Protein AF-A0A5C7UDQ6-F1 (afdb_monomer)

Solvent-accessible surface area (backbone atoms only — not comparable to full-atom values): 16648 Å² total; per-residue (Å²): 131,82,59,68,42,59,18,56,61,34,53,52,52,51,50,22,63,76,71,69,46,88,71,73,85,60,88,90,35,31,48,23,55,75,66,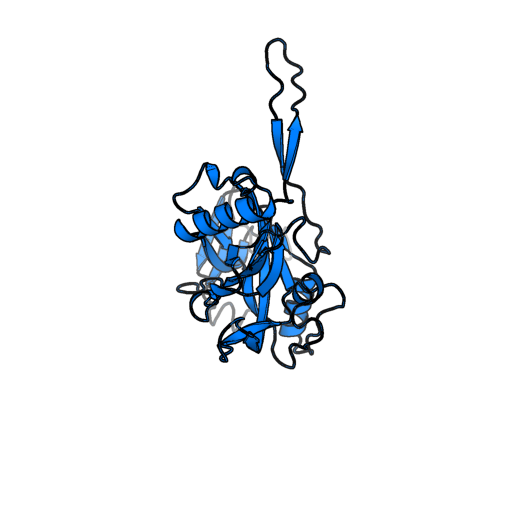70,40,67,55,83,53,76,59,64,93,54,75,58,39,82,44,33,33,32,42,13,53,48,24,52,45,76,45,72,43,84,58,86,54,92,93,52,78,64,49,72,41,83,42,80,58,80,79,58,44,82,54,41,68,69,82,31,75,45,40,54,34,57,38,50,51,79,71,65,43,71,77,78,45,63,64,41,25,61,75,38,81,47,73,49,95,92,40,57,28,38,34,26,39,28,35,57,59,70,62,80,92,54,57,84,42,47,30,36,35,42,49,56,99,89,46,75,47,77,44,81,52,75,88,42,69,64,67,62,74,51,59,71,84,79,85,76,70,95,72,79,82,87,46,72,57,63,38,28,37,31,41,40,32,64,40,62,52,68,45,51,44,70,47,51,50,30,24,26,52,30,23,28,68,75,71,75,38,39,82,65,27,31,40,18,26,37,32,39,22,22,28,32,87,36,66,76,41,76,43,83,46,79,87,66,99,53,57,52,66,46,62,40,56,27,60,29,27,39,33,29,38,35,62,47,86,44,54,40,84,84,52,60,86,42,53,75,47,80,44,69,76,46,56,75,48,82,46,90,47,84,57,84,79,134

Foldseek 3Di:
DWPKQFAPQLVLLVVCVVVVNDDFQDPPQAVCCVQVNCQVDTPPSDRFDQWKKFFFLQQWDWDFDPPPDPPDHGDTDIDGDDDDNHDWDDPGTFFLAKDFLQPDDPVNCPQFAPWHWDDFPNTIMIGTGMGTFDCPPWDWFKWKWAADPNDIDIDGDDDDCDPHVPNDDDDDDPDDDFDFGQMWMKTWTKGKDKDALVSLVRRLVRCCRPPVGSQSSWGFKMFRKTWDQADWDFDDRPDDDDTDTDTHTPPITGRIMTGDTDRSVVPSHMDMDIDIPMDMGGDGDTDDDD

Structure (mmCIF, N/CA/C/O backbone):
data_AF-A0A5C7UDQ6-F1
#
_entry.id   AF-A0A5C7UDQ6-F1
#
loop_
_atom_site.group_PDB
_atom_site.id
_atom_site.type_symbol
_atom_site.label_atom_id
_atom_site.label_alt_id
_atom_site.label_comp_id
_atom_site.label_asym_id
_atom_site.label_entity_id
_atom_site.label_seq_id
_atom_site.pdbx_PDB_ins_code
_atom_site.Cartn_x
_atom_site.Cartn_y
_atom_site.Cartn_z
_atom_site.occupancy
_atom_site.B_iso_or_equiv
_atom_site.auth_seq_id
_atom_site.auth_comp_id
_atom_site.auth_asym_id
_atom_site.auth_atom_id
_atom_site.pdbx_PDB_model_num
ATOM 1 N N . MET A 1 1 ? -13.135 15.114 3.175 1.00 36.75 1 MET A N 1
ATOM 2 C CA . MET A 1 1 ? -13.472 13.708 3.459 1.00 36.75 1 MET A CA 1
ATOM 3 C C . MET A 1 1 ? -12.567 12.885 2.565 1.00 36.75 1 MET A C 1
ATOM 5 O O . MET A 1 1 ? -12.727 12.958 1.354 1.00 36.75 1 MET A O 1
ATOM 9 N N . GLU A 1 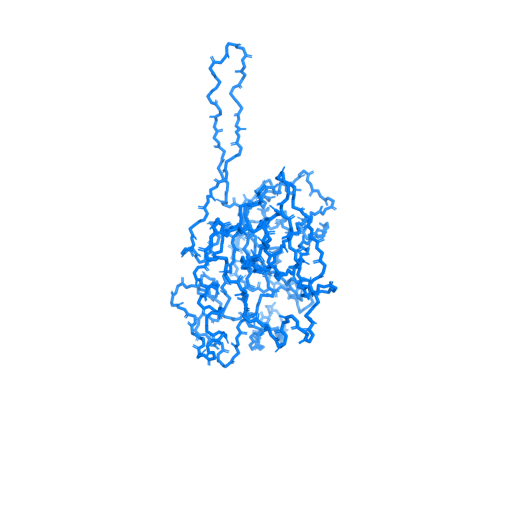2 ? -11.524 12.269 3.120 1.00 50.53 2 GLU A N 1
ATOM 10 C CA . GLU A 1 2 ? -10.685 11.350 2.344 1.00 50.53 2 GLU A CA 1
ATOM 11 C C . GLU A 1 2 ? -11.548 10.159 1.921 1.00 50.53 2 GLU A C 1
ATOM 13 O O . GLU A 1 2 ? -12.221 9.547 2.752 1.00 50.53 2 GLU A O 1
ATOM 18 N N . ASN A 1 3 ? -11.570 9.854 0.625 1.00 71.12 3 ASN A N 1
ATOM 19 C CA . ASN A 1 3 ? -12.304 8.704 0.109 1.00 71.12 3 ASN A CA 1
ATOM 20 C C . ASN A 1 3 ? -11.474 7.442 0.358 1.00 71.12 3 ASN A C 1
ATOM 22 O O . ASN A 1 3 ? -10.750 6.975 -0.521 1.00 71.12 3 ASN A O 1
ATOM 26 N N . ILE A 1 4 ? -11.571 6.912 1.577 1.00 83.81 4 ILE A N 1
ATOM 27 C CA . ILE A 1 4 ? -10.972 5.631 1.952 1.00 83.81 4 ILE A CA 1
ATOM 28 C C . ILE A 1 4 ? -11.969 4.513 1.641 1.00 83.81 4 ILE A C 1
ATOM 30 O O . ILE A 1 4 ? -13.079 4.486 2.170 1.00 83.81 4 ILE A O 1
ATOM 34 N N . THR A 1 5 ? -11.566 3.557 0.806 1.00 87.31 5 THR A N 1
ATOM 35 C CA . THR A 1 5 ? -12.356 2.358 0.491 1.00 87.31 5 THR A CA 1
ATOM 36 C C . THR A 1 5 ? -11.674 1.131 1.086 1.00 87.31 5 THR A C 1
ATOM 38 O O . THR A 1 5 ? -10.645 0.685 0.584 1.00 87.31 5 THR A O 1
ATOM 41 N N . ARG A 1 6 ? -12.234 0.573 2.166 1.00 88.12 6 ARG A N 1
ATOM 42 C CA . ARG A 1 6 ? -11.736 -0.669 2.786 1.00 88.12 6 ARG A CA 1
ATOM 43 C C . ARG A 1 6 ? -12.095 -1.883 1.927 1.00 88.12 6 ARG A C 1
ATOM 45 O O . ARG A 1 6 ? -13.183 -1.941 1.354 1.00 88.12 6 ARG A O 1
ATOM 52 N N . THR A 1 7 ? -11.192 -2.854 1.847 1.00 90.81 7 THR A N 1
ATOM 53 C CA . THR A 1 7 ? -11.392 -4.056 1.030 1.00 90.81 7 THR A CA 1
ATOM 54 C C . THR A 1 7 ? -12.029 -5.191 1.827 1.00 90.81 7 THR A C 1
ATOM 56 O O . THR A 1 7 ? -11.848 -5.305 3.041 1.00 90.81 7 THR A O 1
ATOM 59 N N . ILE A 1 8 ? -12.717 -6.096 1.127 1.00 90.75 8 ILE A N 1
ATOM 60 C CA . ILE A 1 8 ? -13.215 -7.352 1.705 1.00 90.75 8 ILE A CA 1
ATOM 61 C C . ILE A 1 8 ? -12.071 -8.230 2.239 1.00 90.75 8 ILE A C 1
ATOM 63 O O . ILE A 1 8 ? -12.259 -8.989 3.187 1.00 90.75 8 ILE A O 1
ATOM 67 N N . TYR A 1 9 ? -10.868 -8.096 1.672 1.00 92.62 9 TYR A N 1
ATOM 68 C CA . TYR A 1 9 ? -9.672 -8.817 2.109 1.00 92.62 9 TYR A CA 1
ATOM 69 C C . TYR A 1 9 ? -9.211 -8.366 3.497 1.00 92.62 9 TYR A C 1
ATOM 71 O O . TYR A 1 9 ? -8.856 -9.207 4.320 1.00 92.62 9 TYR A O 1
ATOM 79 N N . SER A 1 10 ? -9.310 -7.064 3.791 1.00 90.38 10 SER A N 1
ATOM 80 C CA . SER A 1 10 ? -9.074 -6.531 5.136 1.00 90.38 10 SER A CA 1
ATOM 81 C C . SER A 1 10 ? -10.047 -7.128 6.150 1.00 90.38 10 SER A C 1
ATOM 83 O O . SER A 1 10 ? -9.626 -7.636 7.187 1.00 90.38 10 SER A O 1
ATOM 85 N N . SER A 1 11 ? -11.345 -7.143 5.827 1.00 89.00 11 SER A N 1
ATOM 86 C CA . SER A 1 11 ? -12.365 -7.740 6.695 1.00 89.00 11 SER A CA 1
ATOM 87 C C . SER A 1 11 ? -12.129 -9.236 6.902 1.00 89.00 11 SER A C 1
ATOM 89 O O . SER A 1 11 ? -12.182 -9.707 8.031 1.00 89.00 11 SER A O 1
ATOM 91 N N . HIS A 1 12 ? -11.787 -9.980 5.847 1.00 90.44 12 HIS A N 1
ATOM 92 C CA . HIS A 1 12 ? -11.454 -11.401 5.949 1.00 90.44 12 HIS A CA 1
ATOM 93 C C . HIS A 1 12 ? -10.257 -11.653 6.879 1.00 90.44 12 HIS A C 1
ATOM 95 O O . HIS A 1 12 ? -10.319 -12.537 7.738 1.00 90.44 12 HIS A O 1
ATOM 101 N N . LEU A 1 13 ? -9.191 -10.856 6.753 1.00 91.62 13 LEU A N 1
ATOM 102 C CA . LEU A 1 13 ? -8.022 -10.932 7.627 1.00 91.62 13 LEU A CA 1
ATOM 103 C C . LEU A 1 13 ? -8.383 -10.610 9.085 1.00 91.62 13 LEU A C 1
ATOM 105 O O . LEU A 1 13 ? -8.016 -11.364 9.984 1.00 91.62 13 LEU A O 1
ATOM 109 N N . GLN A 1 14 ? -9.134 -9.531 9.319 1.00 90.38 14 GLN A N 1
ATOM 110 C CA . GLN A 1 14 ? -9.575 -9.126 10.657 1.00 90.38 14 GLN A CA 1
ATOM 111 C C . GLN A 1 14 ? -10.462 -10.189 11.312 1.00 90.38 14 GLN A C 1
ATOM 113 O O . GLN A 1 14 ? -10.243 -10.540 12.469 1.00 90.38 14 GLN A O 1
ATOM 118 N N . THR A 1 15 ? -11.424 -10.752 10.576 1.00 89.62 15 THR A N 1
ATOM 119 C CA . THR A 1 15 ? -12.280 -11.835 11.078 1.00 89.62 15 THR A CA 1
ATOM 120 C C . THR A 1 15 ? -11.470 -13.094 11.380 1.00 89.62 15 THR A C 1
ATOM 122 O O . THR A 1 15 ? -11.696 -13.722 12.413 1.00 89.62 15 THR A O 1
ATOM 125 N N . SER A 1 16 ? -10.498 -13.450 10.535 1.00 89.81 16 SER A N 1
ATOM 126 C CA . SER A 1 16 ? -9.617 -14.602 10.784 1.00 89.81 16 SER A CA 1
ATOM 127 C C . SER A 1 16 ? -8.788 -14.400 12.056 1.00 89.81 16 SER A C 1
ATOM 129 O O . SER A 1 16 ? -8.714 -15.295 12.894 1.00 89.81 16 SER A O 1
ATOM 131 N N . LEU A 1 17 ? -8.237 -13.195 12.246 1.00 89.44 17 LEU A N 1
ATOM 132 C CA . LEU A 1 17 ? -7.479 -12.834 13.443 1.00 89.44 17 LEU A CA 1
ATOM 133 C C . LEU A 1 17 ? -8.351 -12.877 14.708 1.00 89.44 17 LEU A C 1
ATOM 135 O O . LEU A 1 17 ? -7.935 -13.442 15.715 1.00 89.44 17 LEU A O 1
ATOM 139 N N . LEU A 1 18 ? -9.562 -12.314 14.649 1.00 88.50 18 LEU A N 1
ATOM 140 C CA . LEU A 1 18 ? -10.486 -12.252 15.786 1.00 88.50 18 LEU A CA 1
ATOM 141 C C . LEU A 1 18 ? -11.009 -13.636 16.197 1.00 88.50 18 LEU A C 1
ATOM 143 O O . LEU A 1 18 ? -11.165 -13.913 17.382 1.00 88.50 18 LEU A O 1
ATOM 147 N N . THR A 1 19 ? -11.286 -14.504 15.223 1.00 89.38 19 THR A N 1
ATOM 148 C CA . THR A 1 19 ? -11.797 -15.865 15.468 1.00 89.38 19 THR A CA 1
ATOM 149 C C . THR A 1 19 ? -10.694 -16.877 15.782 1.00 89.38 19 THR A C 1
ATOM 151 O O . THR A 1 19 ? -10.994 -17.983 16.228 1.00 89.38 19 THR A O 1
ATOM 154 N N . GLY A 1 20 ? -9.426 -16.527 15.539 1.00 87.00 20 GLY A N 1
ATOM 155 C CA . GLY A 1 20 ? -8.288 -17.441 15.654 1.00 87.00 20 GLY A CA 1
ATOM 156 C C . GLY A 1 20 ? -8.253 -18.529 14.574 1.00 87.00 20 GLY A C 1
ATOM 157 O O . GLY A 1 20 ? -7.490 -19.488 14.700 1.00 87.00 20 GLY A O 1
ATOM 158 N N . LEU A 1 21 ? -9.074 -18.413 13.524 1.00 88.12 21 LEU A N 1
ATOM 159 C CA . LEU A 1 21 ? -9.087 -19.362 12.413 1.00 88.12 21 LEU A CA 1
ATOM 160 C C . LEU A 1 21 ? -7.875 -19.145 11.490 1.00 88.12 21 LEU A C 1
ATOM 162 O O . LEU A 1 21 ? -7.413 -18.011 11.337 1.00 88.12 21 LEU A O 1
ATOM 166 N N . PRO A 1 22 ? -7.357 -20.207 10.838 1.00 87.44 22 PRO A N 1
ATOM 167 C CA . PRO A 1 22 ? -6.251 -20.075 9.898 1.00 87.44 22 PRO A CA 1
ATOM 168 C C . PRO A 1 22 ? -6.587 -19.100 8.769 1.00 87.44 22 PRO A C 1
ATOM 170 O O . PRO A 1 22 ? -7.611 -19.239 8.100 1.00 87.44 22 PRO A O 1
ATOM 173 N N . PHE A 1 23 ? -5.695 -18.146 8.520 1.00 89.00 23 PHE A N 1
ATOM 174 C CA . PHE A 1 23 ? -5.833 -17.225 7.403 1.00 89.00 23 PHE A CA 1
ATOM 175 C C . PHE A 1 23 ? -5.215 -17.820 6.130 1.00 89.00 23 PHE A C 1
ATOM 177 O O . PHE A 1 23 ? -4.028 -18.146 6.088 1.00 89.00 23 PHE A O 1
ATOM 184 N N . VAL A 1 24 ? -6.015 -17.913 5.066 1.00 89.44 24 VAL A N 1
ATOM 185 C CA . VAL A 1 24 ? -5.561 -18.298 3.723 1.00 89.44 24 VAL A CA 1
ATOM 186 C C . VAL A 1 24 ? -5.989 -17.214 2.745 1.00 89.44 24 VAL A C 1
ATOM 188 O O . VAL A 1 24 ? -7.181 -16.975 2.561 1.00 89.44 24 VAL A O 1
ATOM 191 N N . ALA A 1 25 ? -5.025 -16.553 2.104 1.00 89.75 25 ALA A N 1
ATOM 192 C CA . ALA A 1 25 ? -5.329 -15.535 1.105 1.00 89.75 25 ALA A CA 1
ATOM 193 C C . ALA A 1 25 ? -6.116 -16.160 -0.071 1.00 89.75 25 ALA A C 1
ATOM 195 O O . ALA A 1 25 ? -5.646 -17.143 -0.652 1.00 89.75 25 ALA A O 1
ATOM 196 N N . PRO A 1 26 ? -7.292 -15.618 -0.449 1.00 91.12 26 PRO A N 1
ATOM 197 C CA . PRO A 1 26 ? -8.043 -16.112 -1.600 1.00 91.12 26 PRO A CA 1
ATOM 198 C C . PRO A 1 26 ? -7.226 -16.057 -2.898 1.00 91.12 26 PRO A C 1
ATOM 200 O O . PRO A 1 26 ? -6.345 -15.211 -3.065 1.00 91.12 26 PRO A O 1
ATOM 203 N N . ALA A 1 27 ? -7.539 -16.919 -3.863 1.00 91.75 27 ALA A N 1
ATOM 204 C CA . ALA A 1 27 ? -6.933 -16.823 -5.189 1.00 91.75 27 ALA A CA 1
ATOM 205 C C . ALA A 1 27 ? -7.218 -15.450 -5.831 1.00 91.75 27 ALA A C 1
ATOM 207 O O . ALA A 1 27 ? -8.299 -14.890 -5.649 1.00 91.75 27 ALA A O 1
ATOM 208 N N . ASN A 1 28 ? -6.254 -14.927 -6.594 1.00 93.38 28 ASN A N 1
ATOM 209 C CA . ASN A 1 28 ? -6.331 -13.630 -7.281 1.00 93.38 28 ASN A CA 1
ATOM 210 C C . ASN A 1 28 ? -6.563 -12.423 -6.353 1.00 93.38 28 ASN A C 1
ATOM 212 O O . ASN A 1 28 ? -7.140 -11.423 -6.773 1.00 93.38 28 ASN A O 1
ATOM 216 N N . SER A 1 29 ? -6.131 -12.512 -5.093 1.00 93.44 29 SER A N 1
ATOM 217 C CA . SER A 1 29 ? -6.321 -11.443 -4.101 1.00 93.44 29 SER A CA 1
ATOM 218 C C . SER A 1 29 ? -5.024 -10.798 -3.621 1.00 93.44 29 SER A C 1
ATOM 220 O O . SER A 1 29 ? -5.065 -9.841 -2.852 1.00 93.44 29 SER A O 1
ATOM 222 N N . THR A 1 30 ? -3.873 -11.331 -4.037 1.00 95.06 30 THR A N 1
ATOM 223 C CA . THR A 1 30 ? -2.565 -10.869 -3.563 1.00 95.06 30 THR A CA 1
ATOM 224 C C . THR A 1 30 ? -1.797 -10.125 -4.648 1.00 95.06 30 THR A C 1
ATOM 226 O O . THR A 1 30 ? -1.827 -10.487 -5.827 1.00 95.06 30 THR A O 1
ATOM 229 N N . LEU A 1 31 ? -1.027 -9.119 -4.241 1.00 95.94 31 LEU A N 1
ATOM 230 C CA . LEU A 1 31 ? -0.075 -8.444 -5.119 1.00 95.94 31 LEU A CA 1
ATOM 231 C C . LEU A 1 31 ? 1.060 -9.386 -5.545 1.00 95.94 31 LEU A C 1
ATOM 233 O O . LEU A 1 31 ? 1.555 -9.269 -6.661 1.00 95.94 31 LEU A O 1
ATOM 237 N N . ASN A 1 32 ? 1.402 -10.376 -4.716 1.00 94.62 32 ASN A N 1
ATOM 238 C CA . ASN A 1 32 ? 2.311 -11.465 -5.076 1.00 94.62 32 ASN A CA 1
ATOM 239 C C . ASN A 1 32 ? 1.865 -12.200 -6.348 1.00 94.62 32 ASN A C 1
ATOM 241 O O . ASN A 1 32 ? 2.674 -12.399 -7.247 1.00 94.62 32 ASN A O 1
ATOM 245 N N . GLN A 1 33 ? 0.577 -12.548 -6.461 1.00 94.19 33 GLN A N 1
ATOM 246 C CA . GLN A 1 33 ? 0.013 -13.156 -7.674 1.00 94.19 33 GLN A CA 1
ATOM 247 C C . GLN A 1 33 ? 0.020 -12.188 -8.861 1.00 94.19 33 GLN A C 1
ATOM 249 O O . GLN A 1 33 ? 0.336 -12.592 -9.974 1.00 94.19 33 GLN A O 1
ATOM 254 N N . LYS A 1 34 ? -0.295 -10.905 -8.635 1.00 95.19 34 LYS A N 1
ATOM 255 C CA . LYS A 1 34 ? -0.304 -9.883 -9.696 1.00 95.19 34 LYS A CA 1
ATOM 256 C C . LYS A 1 34 ? 1.075 -9.662 -10.320 1.00 95.19 34 LYS A C 1
ATOM 258 O O . LYS A 1 34 ? 1.166 -9.443 -11.526 1.00 95.19 34 LYS A O 1
ATOM 263 N N . PHE A 1 35 ? 2.121 -9.653 -9.498 1.00 94.31 35 PHE A N 1
ATOM 264 C CA . PHE A 1 35 ? 3.493 -9.384 -9.927 1.00 94.31 35 PHE A CA 1
ATOM 265 C C . PHE A 1 35 ? 4.318 -10.649 -10.186 1.00 94.31 35 PHE A C 1
ATOM 267 O O . PHE A 1 35 ? 5.483 -10.527 -10.549 1.00 94.31 35 PHE A O 1
ATOM 274 N N . ASP A 1 36 ? 3.722 -11.832 -10.014 1.00 92.62 36 ASP A N 1
ATOM 275 C CA . ASP A 1 36 ? 4.392 -13.134 -10.100 1.00 92.62 36 ASP A CA 1
ATOM 276 C C . ASP A 1 36 ? 5.624 -13.250 -9.176 1.00 92.62 36 ASP A C 1
ATOM 278 O O . ASP A 1 36 ? 6.690 -13.737 -9.542 1.00 92.62 36 ASP A O 1
ATOM 282 N N . ILE A 1 37 ? 5.480 -12.770 -7.935 1.00 89.25 37 ILE A N 1
ATOM 283 C CA . ILE A 1 37 ? 6.536 -12.780 -6.915 1.00 89.25 37 ILE A CA 1
ATOM 284 C C . ILE A 1 37 ? 6.121 -13.710 -5.791 1.00 89.25 37 ILE A C 1
ATOM 286 O O . ILE A 1 37 ? 5.219 -13.378 -5.021 1.00 89.25 37 ILE A O 1
ATOM 290 N N . GLN A 1 38 ? 6.795 -14.855 -5.654 1.00 87.44 38 GLN A N 1
ATOM 291 C CA . GLN A 1 38 ? 6.501 -15.826 -4.589 1.00 87.44 38 GLN A CA 1
ATOM 292 C C . GLN A 1 38 ? 4.996 -16.174 -4.523 1.00 87.44 38 GLN A C 1
ATOM 294 O O . GLN A 1 38 ? 4.448 -16.423 -3.452 1.00 87.44 38 GLN A O 1
ATOM 299 N N . ALA A 1 39 ? 4.309 -16.182 -5.674 1.00 86.56 39 ALA A N 1
ATOM 300 C CA . ALA A 1 39 ? 2.846 -16.228 -5.764 1.00 86.56 39 ALA A CA 1
ATOM 301 C C . ALA A 1 39 ? 2.217 -17.499 -5.164 1.00 86.56 39 ALA A C 1
ATOM 303 O O . ALA A 1 39 ? 1.042 -17.497 -4.802 1.00 86.56 39 ALA A O 1
ATOM 304 N N . SER A 1 40 ? 3.000 -18.577 -5.059 1.00 84.69 40 SER A N 1
ATOM 305 C CA . SER A 1 40 ? 2.581 -19.862 -4.480 1.00 84.69 40 SER A CA 1
ATOM 306 C C . SER A 1 40 ? 3.022 -20.052 -3.023 1.00 84.69 40 SER A C 1
ATOM 308 O O . SER A 1 40 ? 2.712 -21.080 -2.421 1.00 84.69 40 SER A O 1
ATOM 310 N N . VAL A 1 41 ? 3.766 -19.102 -2.445 1.00 84.44 41 VAL A N 1
ATOM 311 C CA . VAL A 1 41 ? 4.261 -19.217 -1.070 1.00 84.44 41 VAL A CA 1
ATOM 312 C C . VAL A 1 41 ? 3.143 -18.875 -0.093 1.00 84.44 41 VAL A C 1
ATOM 314 O O . VAL A 1 41 ? 2.592 -17.775 -0.098 1.00 84.44 41 VAL A O 1
ATOM 317 N N . LEU A 1 42 ? 2.821 -19.834 0.772 1.00 80.88 42 LEU A N 1
ATOM 318 C CA . LEU A 1 42 ? 1.825 -19.660 1.821 1.00 80.88 42 LEU A CA 1
ATOM 319 C C . LEU A 1 42 ? 2.411 -18.872 2.998 1.00 80.88 42 LEU A C 1
ATOM 321 O O . LEU A 1 42 ? 3.552 -19.086 3.401 1.00 80.88 42 LEU A O 1
ATOM 325 N N . VAL A 1 43 ? 1.587 -18.018 3.608 1.00 81.50 43 VAL A N 1
ATOM 326 C CA . VAL A 1 43 ? 1.941 -17.237 4.811 1.00 81.50 43 VAL A CA 1
ATOM 327 C C . VAL A 1 43 ? 2.104 -18.092 6.080 1.00 81.50 43 VAL A C 1
ATOM 329 O O . VAL A 1 43 ? 2.611 -17.614 7.097 1.00 81.50 43 VAL A O 1
ATOM 332 N N . GLY A 1 44 ? 1.729 -19.375 6.022 1.00 79.19 44 GLY A N 1
ATOM 333 C CA . GLY A 1 44 ? 1.816 -20.313 7.141 1.00 79.19 44 GLY A CA 1
ATOM 334 C C . GLY A 1 44 ? 0.919 -19.896 8.308 1.00 79.19 44 GLY A C 1
ATOM 335 O O . GLY A 1 44 ? -0.202 -19.445 8.101 1.00 79.19 44 GLY A O 1
ATOM 336 N N . ASN A 1 45 ? 1.430 -20.020 9.536 1.00 76.38 45 ASN A N 1
ATOM 337 C CA . ASN A 1 45 ? 0.717 -19.621 10.760 1.00 76.38 45 ASN A CA 1
ATOM 338 C C . ASN A 1 45 ? 0.875 -18.127 11.100 1.00 76.38 45 ASN A C 1
ATOM 340 O O . ASN A 1 45 ? 0.436 -17.687 12.162 1.00 76.38 45 ASN A O 1
ATOM 344 N N . ASN A 1 46 ? 1.537 -17.346 10.243 1.00 80.12 46 ASN A N 1
ATOM 345 C CA . ASN A 1 46 ? 1.717 -15.919 10.469 1.00 80.12 46 ASN A CA 1
ATOM 346 C C . ASN A 1 46 ? 0.532 -15.152 9.882 1.00 80.12 46 ASN A C 1
ATOM 348 O O . ASN A 1 46 ? 0.241 -15.265 8.693 1.00 80.12 46 ASN A O 1
ATOM 352 N N . PHE A 1 47 ? -0.107 -14.317 10.699 1.00 84.75 47 PHE A N 1
ATOM 353 C CA . PHE A 1 47 ? -1.091 -13.361 10.201 1.00 84.75 47 PHE A CA 1
ATOM 354 C C . PHE A 1 47 ? -0.381 -12.170 9.540 1.00 84.75 47 PHE A C 1
ATOM 356 O O . PHE A 1 47 ? 0.501 -11.571 10.173 1.00 84.75 47 PHE A O 1
ATOM 363 N N . PRO A 1 48 ? -0.757 -11.799 8.301 1.00 91.31 48 PRO A N 1
ATOM 364 C CA . PRO A 1 48 ? -0.324 -10.550 7.692 1.00 91.31 48 PRO A CA 1
ATOM 365 C C . PRO A 1 48 ? -0.622 -9.351 8.590 1.00 91.31 48 PRO A C 1
ATOM 367 O O . PRO A 1 48 ? -1.665 -9.280 9.239 1.00 91.31 48 PRO A O 1
ATOM 370 N N . LYS A 1 49 ? 0.295 -8.385 8.607 1.00 91.25 49 LYS A N 1
ATOM 371 C CA . LYS A 1 49 ? 0.144 -7.123 9.339 1.00 91.25 49 LYS A CA 1
ATOM 372 C C . LYS A 1 49 ? 0.181 -5.970 8.355 1.00 91.25 49 LYS A C 1
ATOM 374 O O . LYS A 1 49 ? 0.863 -6.061 7.336 1.00 91.25 49 LYS A O 1
ATOM 379 N N . LEU A 1 50 ? -0.518 -4.881 8.663 1.00 92.00 50 LEU A N 1
ATOM 380 C CA . LEU A 1 50 ? -0.404 -3.645 7.895 1.00 92.00 50 LEU A CA 1
ATOM 381 C C . LEU A 1 50 ? 1.020 -3.099 8.059 1.00 92.00 50 LEU A C 1
ATOM 383 O O . LEU A 1 50 ? 1.397 -2.658 9.140 1.00 92.00 50 LEU A O 1
ATOM 387 N N . GLN A 1 51 ? 1.835 -3.208 7.015 1.00 91.56 51 GLN A N 1
ATOM 388 C CA . GLN A 1 51 ? 3.277 -2.937 7.097 1.00 91.56 51 GLN A CA 1
ATOM 389 C C . GLN A 1 51 ? 3.819 -2.203 5.883 1.00 91.56 51 GLN A C 1
ATOM 391 O O . GLN A 1 51 ? 4.878 -1.599 5.986 1.00 91.56 51 GLN A O 1
ATOM 396 N N . TYR A 1 52 ? 3.108 -2.235 4.759 1.00 94.88 52 TYR A N 1
ATOM 397 C CA . TYR A 1 52 ? 3.564 -1.637 3.517 1.00 94.88 52 TYR A CA 1
ATOM 398 C C . TYR A 1 52 ? 2.466 -0.767 2.916 1.00 94.88 52 TYR A C 1
ATOM 400 O O . TYR A 1 52 ? 1.292 -0.880 3.270 1.00 94.88 52 TYR A O 1
ATOM 408 N N . PHE A 1 53 ? 2.840 0.077 1.969 1.00 95.69 53 PHE A N 1
ATOM 409 C CA . PHE A 1 53 ? 1.909 0.740 1.072 1.00 95.69 53 PHE A CA 1
ATOM 410 C C . PHE A 1 53 ? 2.441 0.731 -0.359 1.00 95.69 53 PHE A C 1
ATOM 412 O O . PHE A 1 53 ? 3.626 0.497 -0.602 1.00 95.69 53 PHE A O 1
ATOM 419 N N . THR A 1 54 ? 1.535 0.941 -1.306 1.00 96.75 54 THR A N 1
ATOM 420 C CA . THR A 1 54 ? 1.789 0.964 -2.752 1.00 96.75 54 THR A CA 1
ATOM 421 C C . THR A 1 54 ? 1.180 2.224 -3.354 1.00 96.75 54 THR A C 1
ATOM 423 O O . THR A 1 54 ? 0.244 2.785 -2.780 1.00 96.75 54 THR A O 1
ATOM 426 N N . ILE A 1 55 ? 1.713 2.672 -4.489 1.00 96.38 55 ILE A N 1
ATOM 427 C CA . ILE A 1 55 ? 1.292 3.900 -5.178 1.00 96.38 55 ILE A CA 1
ATOM 428 C C . ILE A 1 55 ? 0.839 3.596 -6.608 1.00 96.38 55 ILE A C 1
ATOM 430 O O . ILE A 1 55 ? 1.317 2.651 -7.245 1.00 96.38 55 ILE A O 1
ATOM 434 N N . GLY A 1 56 ? -0.079 4.414 -7.117 1.00 94.81 56 GLY A N 1
ATOM 435 C CA . GLY A 1 56 ? -0.578 4.292 -8.480 1.00 94.81 56 GLY A CA 1
ATOM 436 C C . GLY A 1 56 ? -1.016 5.612 -9.103 1.00 94.81 56 GLY A C 1
ATOM 437 O O . GLY A 1 56 ? -1.290 6.593 -8.405 1.00 94.81 56 GLY A O 1
ATOM 438 N N . ASN A 1 57 ? -1.083 5.631 -10.433 1.00 92.94 57 ASN A N 1
ATOM 439 C CA . ASN A 1 57 ? -1.456 6.801 -11.237 1.00 92.94 57 ASN A CA 1
ATOM 440 C C . ASN A 1 57 ? -2.729 6.586 -12.088 1.00 92.94 57 ASN A C 1
ATOM 442 O O . ASN A 1 57 ? -3.039 7.417 -12.939 1.00 92.94 57 ASN A O 1
ATOM 446 N N . GLY A 1 58 ? -3.475 5.493 -11.868 1.00 90.69 58 GLY A N 1
ATOM 447 C CA . GLY A 1 58 ? -4.697 5.165 -12.616 1.00 90.69 58 GLY A CA 1
ATOM 448 C C . GLY A 1 58 ? -6.005 5.589 -11.937 1.00 90.69 58 GLY A C 1
ATOM 449 O O . GLY A 1 58 ? -7.078 5.424 -12.512 1.00 90.69 58 GLY A O 1
ATOM 450 N N . GLY A 1 59 ? -5.932 6.134 -10.725 1.00 85.75 59 GLY A N 1
ATOM 451 C CA . GLY A 1 59 ? -7.074 6.454 -9.874 1.00 85.75 59 GLY A CA 1
ATOM 452 C C . GLY A 1 59 ? -7.854 7.700 -10.272 1.00 85.75 59 GLY A C 1
ATOM 453 O O . GLY A 1 59 ? -8.893 7.951 -9.675 1.00 85.75 59 GLY A O 1
ATOM 454 N N . HIS A 1 60 ? -7.416 8.478 -11.266 1.00 87.56 60 HIS A N 1
ATOM 455 C CA . HIS A 1 60 ? -8.086 9.706 -11.704 1.00 87.56 60 HIS A CA 1
ATOM 456 C C . HIS A 1 60 ? -8.338 9.730 -13.211 1.00 87.56 60 HIS A C 1
ATOM 458 O O . HIS A 1 60 ? -7.563 9.201 -14.003 1.00 87.56 60 HIS A O 1
ATOM 464 N N . ARG A 1 61 ? -9.390 10.446 -13.614 1.00 85.44 61 ARG A N 1
ATOM 465 C CA . ARG A 1 61 ? -9.629 10.845 -15.006 1.00 85.44 61 ARG A CA 1
ATOM 466 C C . ARG A 1 61 ? -9.779 12.354 -15.108 1.00 85.44 61 ARG A C 1
ATOM 468 O O . ARG A 1 61 ? -10.325 12.985 -14.208 1.00 85.44 61 ARG A O 1
ATOM 475 N N . PHE A 1 62 ? -9.348 12.927 -16.223 1.00 83.81 62 PHE A N 1
ATOM 476 C CA . PHE A 1 62 ? -9.612 14.329 -16.531 1.00 83.81 62 PHE A CA 1
ATOM 477 C C . PHE A 1 62 ? -10.842 14.423 -17.423 1.00 83.81 62 PHE A C 1
ATOM 479 O O . PHE A 1 62 ? -10.889 13.822 -18.495 1.00 83.81 62 PHE A O 1
ATOM 486 N N . ILE A 1 63 ? -11.847 15.170 -16.972 1.00 82.25 63 ILE A N 1
ATOM 487 C CA . ILE A 1 63 ? -13.057 15.431 -17.750 1.00 82.25 63 ILE A CA 1
ATOM 488 C C . ILE A 1 63 ? -13.070 16.905 -18.125 1.00 82.25 63 ILE A C 1
ATOM 490 O O . ILE A 1 63 ? -12.865 17.771 -17.273 1.00 82.25 63 ILE A O 1
ATOM 494 N N . MET A 1 64 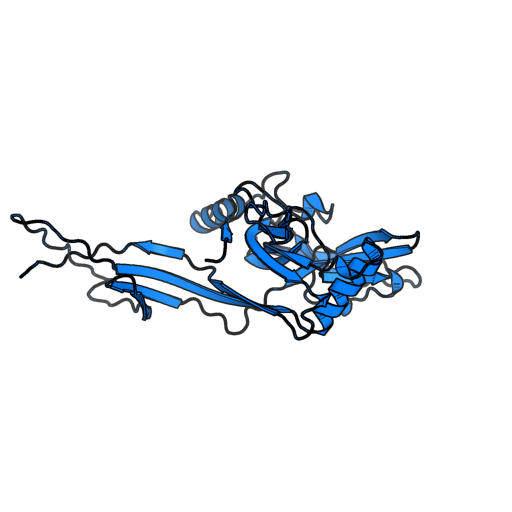? -13.334 17.197 -19.396 1.00 81.25 64 MET A N 1
ATOM 495 C CA . MET A 1 64 ? -13.553 18.569 -19.843 1.00 81.25 64 MET A CA 1
ATOM 496 C C . MET A 1 64 ? -14.836 19.116 -19.221 1.00 81.25 64 MET A C 1
ATOM 498 O O . MET A 1 64 ? -15.910 18.533 -19.375 1.00 81.25 64 MET A O 1
ATOM 502 N N . GLY A 1 65 ? -14.732 20.238 -18.510 1.00 70.12 65 GLY A N 1
ATOM 503 C CA . GLY A 1 65 ? -15.899 20.931 -17.987 1.00 70.12 65 GLY A CA 1
ATOM 504 C C . GLY A 1 65 ? -16.816 21.391 -19.120 1.00 70.12 65 GLY A C 1
ATOM 505 O O . GLY A 1 65 ? -16.362 21.974 -20.104 1.00 70.12 65 GLY A O 1
ATOM 506 N N . THR A 1 66 ? -18.121 21.172 -18.976 1.00 67.00 66 THR A N 1
ATOM 507 C CA . THR A 1 66 ? -19.120 21.770 -19.866 1.00 67.00 66 THR A CA 1
ATOM 508 C C . THR A 1 66 ? -19.373 23.202 -19.410 1.00 67.00 66 THR A C 1
ATOM 510 O O . THR A 1 66 ? -20.258 23.456 -18.595 1.00 67.00 66 THR A O 1
ATOM 513 N N . SER A 1 67 ? -18.560 24.145 -19.883 1.00 60.38 67 SER A N 1
ATOM 514 C CA . SER A 1 67 ? -18.854 25.566 -19.699 1.00 60.38 67 SER A CA 1
ATOM 515 C C . SER A 1 67 ? -20.118 25.917 -20.490 1.00 60.38 67 SER A C 1
ATOM 517 O O . SER A 1 67 ? -20.119 25.880 -21.718 1.00 60.38 67 SER A O 1
ATOM 519 N N . THR A 1 68 ? -21.211 26.221 -19.790 1.00 59.81 68 THR A N 1
ATOM 520 C CA . THR A 1 68 ? -22.466 26.708 -20.392 1.00 59.81 68 THR A CA 1
ATOM 521 C C . THR A 1 68 ? -22.587 28.233 -20.339 1.00 59.81 68 THR A C 1
ATOM 523 O O . THR A 1 68 ? -23.576 28.786 -20.814 1.00 59.81 68 THR A O 1
ATOM 526 N N . ALA A 1 69 ? -21.607 28.928 -19.750 1.00 65.38 69 ALA A N 1
ATOM 527 C CA . ALA A 1 69 ? -21.621 30.377 -19.584 1.00 65.38 69 ALA A CA 1
ATOM 528 C C . ALA A 1 69 ? -20.847 31.071 -20.725 1.00 65.38 69 ALA A C 1
ATOM 530 O O . ALA A 1 69 ? -19.702 30.694 -20.999 1.00 65.38 69 ALA A O 1
ATOM 531 N N . PRO A 1 70 ? -21.417 32.107 -21.376 1.00 63.41 70 PRO A N 1
ATOM 532 C CA . PRO A 1 70 ? -20.711 32.876 -22.398 1.00 63.41 70 PRO A CA 1
ATOM 533 C C . PRO A 1 70 ? -19.398 33.458 -21.853 1.00 63.41 70 PRO A C 1
ATOM 535 O O . PRO A 1 70 ? -19.393 34.128 -20.823 1.00 63.41 70 PRO A O 1
ATOM 538 N N . GLY A 1 71 ? -18.286 33.211 -22.552 1.00 70.44 71 GLY A N 1
ATOM 539 C CA . GLY A 1 71 ? -16.969 33.770 -22.221 1.00 70.44 71 GLY A CA 1
ATOM 540 C C . GLY A 1 71 ? -16.117 32.968 -21.229 1.00 70.44 71 GLY A C 1
ATOM 541 O O . GLY A 1 71 ? -15.016 33.411 -20.915 1.00 70.44 71 GLY A O 1
ATOM 542 N N . GLN A 1 72 ? -16.570 31.802 -20.755 1.00 72.12 72 GLN A N 1
ATOM 543 C CA . GLN A 1 72 ? -15.779 30.944 -19.860 1.00 72.12 72 GLN A CA 1
ATOM 544 C C . GLN A 1 72 ? -15.143 29.769 -20.629 1.00 72.12 72 GLN A C 1
ATOM 546 O O . GLN A 1 72 ? -15.880 29.013 -21.275 1.00 72.12 72 GLN A O 1
ATOM 551 N N . PRO A 1 73 ? -13.809 29.577 -20.577 1.00 70.88 73 PRO A N 1
ATOM 552 C CA . PRO A 1 73 ? -13.151 28.450 -21.232 1.00 70.88 73 PRO A CA 1
ATOM 553 C C . PRO A 1 73 ? -13.547 27.119 -20.574 1.00 70.88 73 PRO A C 1
ATOM 555 O O . PRO A 1 73 ? -13.709 27.031 -19.357 1.00 70.88 73 PRO A O 1
ATOM 558 N N . ALA A 1 74 ? -13.682 26.062 -21.376 1.00 74.62 74 ALA A N 1
ATOM 559 C CA . ALA A 1 74 ? -13.822 24.704 -20.861 1.00 74.62 74 ALA A CA 1
ATOM 560 C C . ALA A 1 74 ? -12.479 24.262 -20.261 1.00 74.62 74 ALA A C 1
ATOM 562 O O . ALA A 1 74 ? -11.511 24.060 -20.992 1.00 74.62 74 ALA A O 1
ATOM 563 N N . LEU A 1 75 ? -12.415 24.136 -18.936 1.00 78.75 75 LEU A N 1
ATOM 564 C CA . LEU A 1 75 ? -11.219 23.675 -18.233 1.00 78.75 75 LEU A CA 1
ATOM 565 C C . LEU A 1 75 ? -11.351 22.183 -17.886 1.00 78.75 75 LEU A C 1
ATOM 567 O O . LEU A 1 75 ? -12.434 21.754 -17.470 1.00 78.75 75 LEU A O 1
ATOM 571 N N . PRO A 1 76 ? -10.286 21.378 -18.044 1.00 80.62 76 PRO A N 1
ATOM 572 C CA . PRO A 1 76 ? -10.271 20.010 -17.548 1.00 80.62 76 PRO A CA 1
ATOM 573 C C . PRO A 1 76 ? -10.284 20.015 -16.017 1.00 80.62 76 PRO A C 1
ATOM 575 O O . PRO A 1 76 ? -9.529 20.750 -15.381 1.00 80.62 76 PRO A O 1
ATOM 578 N N . LYS A 1 77 ? -11.130 19.174 -15.422 1.00 82.12 77 LYS A N 1
ATOM 579 C CA . LYS A 1 77 ? -11.141 18.915 -13.978 1.00 82.12 77 LYS A CA 1
ATOM 580 C C . LYS A 1 77 ? -10.695 17.474 -13.701 1.00 82.12 77 LYS A C 1
ATOM 582 O O . LYS A 1 77 ? -11.137 16.575 -14.425 1.00 82.12 77 LYS A O 1
ATOM 587 N N . PRO A 1 78 ? -9.848 17.229 -12.686 1.00 82.94 78 PRO A N 1
ATOM 588 C CA . PRO A 1 78 ? -9.588 15.877 -12.217 1.00 82.94 78 PRO A CA 1
ATOM 589 C C . PRO A 1 78 ? -10.831 15.339 -11.501 1.00 82.94 78 PRO A C 1
ATOM 591 O O . PRO A 1 78 ? -11.455 16.033 -10.697 1.00 82.94 78 PRO A O 1
ATOM 594 N N . GLU A 1 79 ? -11.194 14.099 -11.795 1.00 83.69 79 GLU A N 1
ATOM 595 C CA . GLU A 1 79 ? -12.273 13.372 -11.139 1.00 83.69 79 GLU A CA 1
ATOM 596 C C . GLU A 1 79 ? -11.752 12.017 -10.650 1.00 83.69 79 GLU A C 1
ATOM 598 O O . GLU A 1 79 ? -11.171 11.271 -11.451 1.00 83.69 79 GLU A O 1
ATOM 603 N N . PRO A 1 80 ? -11.942 11.678 -9.362 1.00 83.88 80 PRO A N 1
ATOM 604 C CA . PRO A 1 80 ? -11.487 10.406 -8.840 1.00 83.88 80 PRO A CA 1
ATOM 605 C C . PRO A 1 80 ? -12.333 9.241 -9.345 1.00 83.88 80 PRO A C 1
ATOM 607 O O . PRO A 1 80 ? -13.562 9.297 -9.368 1.00 83.88 80 PRO A O 1
ATOM 610 N N . ILE A 1 81 ? -11.653 8.167 -9.728 1.00 86.06 81 ILE A N 1
ATOM 611 C CA . ILE A 1 81 ? -12.239 6.870 -10.037 1.00 86.06 81 ILE A CA 1
ATOM 612 C C . ILE A 1 81 ? -12.239 6.073 -8.738 1.00 86.06 81 ILE A C 1
ATOM 614 O O . ILE A 1 81 ? -11.195 5.796 -8.153 1.00 86.06 81 ILE A O 1
ATOM 618 N N . GLN A 1 82 ? -13.430 5.732 -8.260 1.00 85.31 82 GLN A N 1
ATOM 619 C CA . GLN A 1 82 ? -13.572 5.042 -6.988 1.00 85.31 82 GLN A CA 1
ATOM 620 C C . GLN A 1 82 ? -13.330 3.537 -7.142 1.00 85.31 82 GLN A C 1
ATOM 622 O O . GLN A 1 82 ? -13.894 2.891 -8.029 1.00 85.31 82 GLN A O 1
ATOM 627 N N . HIS A 1 83 ? -12.527 2.981 -6.238 1.00 88.69 83 HIS A N 1
ATOM 628 C CA . HIS A 1 83 ? -12.359 1.539 -6.104 1.00 88.69 83 HIS A CA 1
ATOM 629 C C . HIS A 1 83 ? -13.625 0.854 -5.592 1.00 88.69 83 HIS A C 1
ATOM 631 O O . HIS A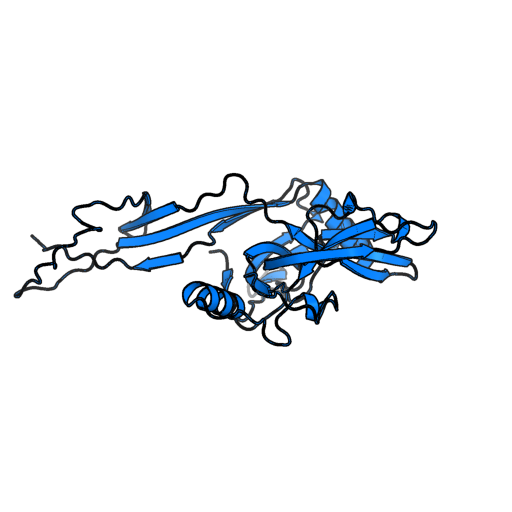 1 83 ? -14.406 1.417 -4.823 1.00 88.69 83 HIS A O 1
ATOM 637 N N . ARG A 1 84 ? -13.795 -0.411 -5.972 1.00 88.12 84 ARG A N 1
ATOM 638 C CA . ARG A 1 84 ? -14.755 -1.316 -5.338 1.00 88.12 84 ARG A CA 1
ATOM 639 C C . ARG A 1 84 ? -14.101 -1.996 -4.142 1.00 88.12 84 ARG A C 1
ATOM 641 O O . ARG A 1 84 ? -12.907 -2.277 -4.139 1.00 88.12 84 ARG A O 1
ATOM 648 N N . THR A 1 85 ? -14.904 -2.358 -3.146 1.00 88.06 85 THR A N 1
ATOM 649 C CA . THR A 1 85 ? -14.436 -3.114 -1.968 1.00 88.06 85 THR A CA 1
ATOM 650 C C . THR A 1 85 ? -13.886 -4.504 -2.323 1.00 88.06 85 THR A C 1
ATOM 652 O O . THR A 1 85 ? -13.193 -5.121 -1.517 1.00 88.06 85 THR A O 1
ATOM 655 N N . THR A 1 86 ? -14.180 -5.000 -3.528 1.00 90.06 86 THR A N 1
ATOM 656 C CA . THR A 1 86 ? -13.698 -6.273 -4.080 1.00 90.06 86 THR A CA 1
ATOM 657 C C . THR A 1 86 ? -12.436 -6.142 -4.933 1.00 90.06 86 THR A C 1
ATOM 659 O O . THR A 1 86 ? -11.938 -7.158 -5.409 1.00 90.06 86 THR A O 1
ATOM 662 N N . ASP A 1 87 ? -11.940 -4.929 -5.188 1.00 91.38 87 ASP A N 1
ATOM 663 C CA . ASP A 1 87 ? -10.708 -4.751 -5.956 1.00 91.38 87 ASP A CA 1
ATOM 664 C C . ASP A 1 87 ? -9.504 -5.222 -5.119 1.00 91.38 87 ASP A C 1
ATOM 666 O O . ASP A 1 87 ? -9.417 -4.953 -3.921 1.00 91.38 87 ASP A O 1
ATOM 670 N N . ALA A 1 88 ? -8.568 -5.937 -5.750 1.00 93.88 88 ALA A N 1
ATOM 671 C CA . ALA A 1 88 ? -7.376 -6.499 -5.095 1.00 93.88 88 ALA A CA 1
ATOM 672 C C . ALA A 1 88 ? -6.071 -5.751 -5.430 1.00 93.88 88 ALA A C 1
ATOM 674 O O . ALA A 1 88 ? -5.004 -6.095 -4.922 1.00 93.88 88 ALA A O 1
ATOM 675 N N . ALA A 1 89 ? -6.141 -4.760 -6.320 1.00 96.75 89 ALA A N 1
ATOM 676 C CA . ALA A 1 89 ? -4.998 -4.031 -6.858 1.00 96.75 89 ALA A CA 1
ATOM 677 C C . ALA A 1 89 ? -5.393 -2.596 -7.229 1.00 96.75 89 ALA A C 1
ATOM 679 O O . ALA A 1 89 ? -6.570 -2.327 -7.471 1.00 96.75 89 ALA A O 1
ATOM 680 N N . LEU A 1 90 ? -4.401 -1.709 -7.315 1.00 95.88 90 LEU A N 1
ATOM 681 C CA . LEU A 1 90 ? -4.565 -0.362 -7.865 1.00 95.88 90 LEU A CA 1
ATOM 682 C C . LEU A 1 90 ? -4.881 -0.434 -9.363 1.00 95.88 90 LEU A C 1
ATOM 684 O O . LEU A 1 90 ? -4.514 -1.415 -10.028 1.00 95.88 90 LEU A O 1
ATOM 688 N N . PHE A 1 91 ? -5.528 0.603 -9.903 1.00 95.06 91 PHE A N 1
ATOM 689 C CA . PHE A 1 91 ? -5.854 0.649 -11.333 1.00 95.06 91 PHE A CA 1
ATOM 690 C C . PHE A 1 91 ? -4.589 0.624 -12.190 1.00 95.06 91 PHE A C 1
ATOM 692 O O . PHE A 1 91 ? -4.522 -0.130 -13.164 1.00 95.06 91 PHE A O 1
ATOM 699 N N . ASN A 1 92 ? -3.564 1.380 -11.788 1.00 95.31 92 ASN A N 1
ATOM 700 C CA . ASN A 1 92 ? -2.232 1.262 -12.367 1.00 95.31 92 ASN A CA 1
ATOM 701 C C . ASN A 1 92 ? -1.143 1.491 -11.319 1.00 95.31 92 ASN A C 1
ATOM 703 O O . ASN A 1 92 ? -0.994 2.596 -10.806 1.00 95.31 92 ASN A O 1
ATOM 707 N N . HIS A 1 93 ? -0.349 0.459 -11.032 1.00 96.62 93 HIS A N 1
ATOM 708 C CA . HIS A 1 93 ? 0.759 0.567 -10.085 1.00 96.62 93 HIS A CA 1
ATOM 709 C C . HIS A 1 93 ? 1.968 1.246 -10.730 1.00 96.62 93 HIS A C 1
ATOM 711 O O . HIS A 1 93 ? 2.422 0.829 -11.797 1.00 96.62 93 HIS A O 1
ATOM 717 N N . ILE A 1 94 ? 2.557 2.201 -10.015 1.00 96.31 94 ILE A N 1
ATOM 718 C CA . ILE A 1 94 ? 3.876 2.757 -10.332 1.00 96.31 94 ILE A CA 1
ATOM 719 C C . ILE A 1 94 ? 4.867 2.335 -9.239 1.00 96.31 94 ILE A C 1
ATOM 721 O O . ILE A 1 94 ? 4.460 2.146 -8.090 1.00 96.31 94 ILE A O 1
ATOM 725 N N . PRO A 1 95 ? 6.147 2.101 -9.560 1.00 96.75 95 PRO A N 1
ATOM 726 C CA . PRO A 1 95 ? 7.117 1.738 -8.540 1.00 96.75 95 PRO A CA 1
ATOM 727 C C . PRO A 1 95 ? 7.584 2.982 -7.771 1.00 96.75 95 PRO A C 1
ATOM 729 O O . PRO A 1 95 ? 7.643 4.082 -8.316 1.00 96.75 95 PRO A O 1
ATOM 732 N N . PHE A 1 96 ? 7.972 2.797 -6.510 1.00 95.69 96 PHE A N 1
ATOM 733 C CA . PHE A 1 96 ? 8.644 3.845 -5.730 1.00 95.69 96 PHE A CA 1
ATOM 734 C C . PHE A 1 96 ? 10.058 4.121 -6.229 1.00 95.69 96 PHE A C 1
ATOM 736 O O . PHE A 1 96 ? 10.623 5.183 -5.978 1.00 95.69 96 PHE A O 1
ATOM 743 N N . LYS A 1 97 ? 10.656 3.111 -6.859 1.00 94.44 97 LYS A N 1
ATOM 744 C CA . LYS A 1 97 ? 12.053 3.109 -7.252 1.00 94.44 97 LYS A CA 1
ATOM 745 C C . LYS A 1 97 ? 12.272 2.147 -8.406 1.00 94.44 97 LYS A C 1
ATOM 747 O O . LYS A 1 97 ? 11.748 1.028 -8.392 1.00 94.44 97 LYS A O 1
ATOM 752 N N . ILE A 1 98 ? 13.067 2.592 -9.368 1.00 94.62 98 ILE A N 1
ATOM 753 C CA . ILE A 1 98 ? 13.606 1.777 -10.447 1.00 94.62 98 ILE A CA 1
ATOM 754 C C . ILE A 1 98 ? 15.130 1.910 -10.438 1.00 94.62 98 ILE A C 1
ATOM 756 O O . ILE A 1 98 ? 15.635 2.994 -10.156 1.00 94.62 98 ILE A O 1
ATOM 760 N N . LEU A 1 99 ? 15.845 0.822 -10.699 1.00 92.75 99 LEU A N 1
ATOM 761 C CA . LEU A 1 99 ? 17.308 0.789 -10.802 1.00 92.75 99 LEU A CA 1
ATOM 762 C C . LEU A 1 99 ? 17.713 -0.115 -11.960 1.00 92.75 99 LEU A C 1
ATOM 764 O O . LEU A 1 99 ? 16.998 -1.084 -12.238 1.00 92.75 99 LEU A O 1
ATOM 768 N N . GLU A 1 100 ? 18.842 0.149 -12.618 1.00 90.94 100 GLU A N 1
ATOM 769 C CA . GLU A 1 100 ? 19.403 -0.842 -13.541 1.00 90.94 100 GLU A CA 1
ATOM 770 C C . GLU A 1 100 ? 19.779 -2.119 -12.767 1.00 90.94 100 GLU A C 1
ATO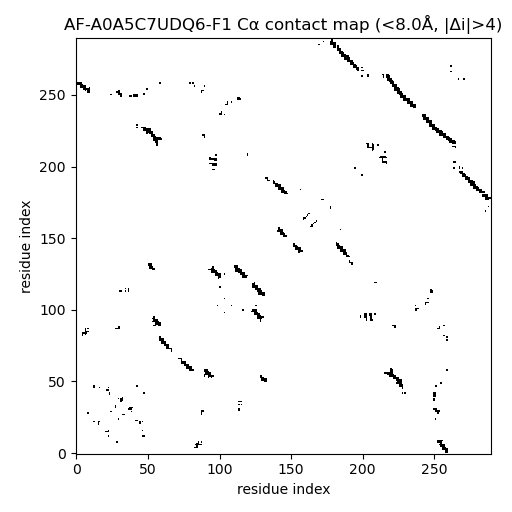M 772 O O . GLU A 1 100 ? 20.107 -2.089 -11.579 1.00 90.94 100 GLU A O 1
ATOM 777 N N . LEU A 1 101 ? 19.703 -3.285 -13.418 1.00 88.94 101 LEU A N 1
ATOM 778 C CA . LEU A 1 101 ? 19.877 -4.576 -12.735 1.00 88.94 101 LEU A CA 1
ATOM 779 C C . LEU A 1 101 ? 21.235 -4.729 -12.020 1.00 88.94 101 LEU A C 1
ATOM 781 O O . LEU A 1 101 ? 21.331 -5.448 -11.029 1.00 88.94 101 LEU A O 1
ATOM 785 N N . ASN A 1 102 ? 22.280 -4.072 -12.519 1.00 86.88 102 ASN A N 1
ATOM 786 C CA . ASN A 1 102 ? 23.627 -4.053 -11.942 1.00 86.88 102 ASN A CA 1
ATOM 787 C C . ASN A 1 102 ? 23.790 -3.068 -10.769 1.00 86.88 102 ASN A C 1
ATOM 789 O O . ASN A 1 102 ? 24.774 -3.174 -10.040 1.00 86.88 102 ASN A O 1
ATOM 793 N N . GLU A 1 103 ? 22.862 -2.129 -10.590 1.00 88.31 103 GLU A N 1
ATOM 794 C CA . GLU A 1 103 ? 22.860 -1.140 -9.502 1.00 88.31 103 GLU A CA 1
ATOM 795 C C . GLU A 1 103 ? 22.061 -1.621 -8.283 1.00 88.31 103 GLU A C 1
ATOM 797 O O . GLU A 1 103 ? 22.109 -1.022 -7.209 1.00 88.31 103 GLU A O 1
ATOM 802 N N . ASP A 1 104 ? 21.324 -2.719 -8.435 1.00 88.12 104 ASP A N 1
ATOM 803 C CA . ASP A 1 104 ? 20.505 -3.292 -7.382 1.00 88.12 104 ASP A CA 1
ATOM 804 C C . ASP A 1 104 ? 21.364 -3.971 -6.304 1.00 88.12 104 ASP A C 1
ATOM 806 O O . ASP A 1 104 ? 22.021 -4.988 -6.541 1.00 88.12 104 ASP A O 1
ATOM 810 N N . THR A 1 105 ? 21.339 -3.419 -5.090 1.00 85.81 105 THR A N 1
ATOM 811 C CA . THR A 1 105 ? 22.095 -3.939 -3.942 1.00 85.81 105 THR A CA 1
ATOM 812 C C . THR A 1 105 ? 21.202 -4.156 -2.723 1.00 85.81 105 THR A C 1
ATOM 814 O O . THR A 1 105 ? 20.089 -3.634 -2.630 1.00 85.81 105 THR A O 1
ATOM 817 N N . SER A 1 106 ? 21.722 -4.873 -1.722 1.00 83.19 106 SER A N 1
ATOM 818 C CA . SER A 1 106 ? 21.016 -5.083 -0.454 1.00 83.19 106 SER A CA 1
ATOM 819 C C . SER A 1 106 ? 20.672 -3.782 0.273 1.00 83.19 106 SER A C 1
ATOM 821 O O . SER A 1 106 ? 19.674 -3.747 0.983 1.00 83.19 106 SER A O 1
ATOM 823 N N . ALA A 1 107 ? 21.480 -2.726 0.114 1.00 85.62 107 ALA A N 1
ATOM 824 C CA . ALA A 1 107 ? 21.201 -1.414 0.698 1.00 85.62 107 ALA A CA 1
ATOM 825 C C . ALA A 1 107 ? 20.009 -0.741 0.004 1.00 85.62 107 ALA A C 1
ATOM 827 O O . ALA A 1 107 ? 19.143 -0.171 0.665 1.00 85.62 107 ALA A O 1
ATOM 828 N N . GLU A 1 108 ? 19.918 -0.888 -1.319 1.00 85.50 108 GLU A N 1
ATOM 829 C CA . GLU A 1 108 ? 18.845 -0.302 -2.118 1.00 85.50 108 GLU A CA 1
ATOM 830 C C . GLU A 1 108 ? 17.480 -0.961 -1.874 1.00 85.50 108 GLU A C 1
ATOM 832 O O . GLU A 1 108 ? 16.455 -0.314 -2.104 1.00 85.50 108 GLU A O 1
ATOM 837 N N . SER A 1 109 ? 17.481 -2.213 -1.398 1.00 81.81 109 SER A N 1
ATOM 838 C CA . SER A 1 109 ? 16.292 -3.021 -1.088 1.00 81.81 109 SER A CA 1
ATOM 839 C C . SER A 1 109 ? 15.668 -2.723 0.283 1.00 81.81 109 SER A C 1
ATOM 841 O O . SER A 1 109 ? 14.555 -3.171 0.563 1.00 81.81 109 SER A O 1
ATOM 843 N N . VAL A 1 110 ? 16.377 -2.029 1.183 1.00 87.38 110 VAL A N 1
ATOM 844 C CA . VAL A 1 110 ? 15.915 -1.837 2.568 1.00 87.38 110 VAL A CA 1
ATOM 845 C C . VAL A 1 110 ? 14.646 -0.987 2.597 1.00 87.38 110 VAL A C 1
ATOM 847 O O . VAL A 1 110 ? 14.603 0.106 2.038 1.00 87.38 110 VAL A O 1
ATOM 850 N N . GLY A 1 111 ? 13.615 -1.476 3.289 1.00 88.75 111 GLY A N 1
ATOM 851 C CA . GLY A 1 111 ? 12.341 -0.769 3.423 1.00 88.75 111 GLY A CA 1
ATOM 852 C C . GLY A 1 111 ? 11.453 -0.828 2.176 1.00 88.75 111 GLY A C 1
ATOM 853 O O . GLY A 1 111 ? 10.438 -0.131 2.130 1.00 88.75 111 GLY A O 1
ATOM 854 N N . TYR A 1 112 ? 11.813 -1.643 1.181 1.00 92.06 112 TYR A N 1
ATOM 855 C CA . TYR A 1 112 ? 11.034 -1.873 -0.033 1.00 92.06 112 TYR A CA 1
ATOM 856 C C . TYR A 1 112 ? 10.643 -3.349 -0.177 1.00 92.06 112 TYR A C 1
ATOM 858 O O . TYR A 1 112 ? 11.273 -4.240 0.387 1.00 92.06 112 TYR A O 1
ATOM 866 N N . GLY A 1 113 ? 9.583 -3.604 -0.942 1.00 92.00 113 GLY A N 1
ATOM 867 C CA . GLY A 1 113 ? 9.095 -4.945 -1.264 1.00 92.00 113 GLY A CA 1
ATOM 868 C C . GLY A 1 113 ? 8.434 -4.996 -2.639 1.00 92.00 113 GLY A C 1
ATOM 869 O O . GLY A 1 113 ? 8.327 -3.976 -3.329 1.00 92.00 113 GLY A O 1
ATOM 870 N N . LEU A 1 114 ? 7.968 -6.184 -3.028 1.00 93.31 114 LEU A N 1
ATOM 871 C CA . LEU A 1 114 ? 7.450 -6.473 -4.369 1.00 93.31 114 LEU A CA 1
ATOM 872 C C . LEU A 1 114 ? 8.474 -6.115 -5.454 1.00 93.31 114 LEU A C 1
ATOM 874 O O . LEU A 1 114 ? 8.211 -5.274 -6.320 1.00 93.31 114 LEU A O 1
ATOM 878 N N . ARG A 1 115 ? 9.651 -6.742 -5.381 1.00 92.69 115 ARG A N 1
ATOM 879 C CA . ARG A 1 115 ? 10.739 -6.558 -6.344 1.00 92.69 115 ARG A CA 1
ATOM 880 C C . ARG A 1 115 ? 10.436 -7.301 -7.648 1.00 92.69 115 ARG A C 1
ATOM 882 O O . ARG A 1 115 ? 10.377 -8.528 -7.673 1.00 92.69 115 ARG A O 1
ATOM 889 N N . VAL A 1 116 ? 10.322 -6.571 -8.755 1.00 91.88 116 VAL A N 1
ATOM 890 C CA . VAL A 1 116 ? 10.081 -7.137 -10.095 1.00 91.88 116 VAL A CA 1
ATOM 891 C C . VAL A 1 116 ? 11.220 -6.761 -11.028 1.00 91.88 116 VAL A C 1
ATOM 893 O O . VAL A 1 116 ? 11.574 -5.592 -11.121 1.00 91.88 116 VAL A O 1
ATOM 896 N N . VAL A 1 117 ? 11.753 -7.728 -11.773 1.00 92.12 117 VAL A N 1
ATOM 897 C CA . VAL A 1 117 ? 12.660 -7.431 -12.889 1.00 92.12 117 VAL A CA 1
ATOM 898 C C . VAL A 1 117 ? 11.827 -7.206 -14.147 1.00 92.12 117 VAL A C 1
ATOM 900 O O . VAL A 1 117 ? 11.029 -8.065 -14.523 1.00 92.12 117 VAL A O 1
ATOM 903 N N . ARG A 1 118 ? 11.992 -6.054 -14.796 1.00 92.12 118 ARG A N 1
ATOM 904 C CA . ARG A 1 118 ? 11.333 -5.710 -16.064 1.00 92.12 118 ARG A CA 1
ATOM 905 C C . ARG A 1 118 ? 12.344 -5.157 -17.053 1.00 92.12 118 ARG A C 1
ATOM 907 O O . ARG A 1 118 ? 13.363 -4.607 -16.659 1.00 92.12 118 ARG A O 1
ATOM 914 N N . THR A 1 119 ? 12.059 -5.297 -18.339 1.00 94.31 119 THR A N 1
ATOM 915 C CA . THR A 1 119 ? 12.901 -4.740 -19.399 1.00 94.31 119 THR A CA 1
ATOM 916 C C . THR A 1 119 ? 12.216 -3.527 -20.006 1.00 94.31 119 THR A C 1
ATOM 918 O O . THR A 1 119 ? 11.080 -3.634 -20.462 1.00 94.31 119 THR A O 1
ATOM 921 N N . PHE A 1 120 ? 12.928 -2.404 -20.035 1.00 92.94 120 PHE A N 1
ATOM 922 C CA . PHE A 1 120 ? 12.523 -1.167 -20.702 1.00 92.94 120 PHE A CA 1
ATOM 923 C C . PHE A 1 120 ? 13.637 -0.789 -21.680 1.00 92.94 120 PHE A C 1
ATOM 925 O O . PHE A 1 120 ? 14.811 -0.879 -21.325 1.00 92.94 120 PHE A O 1
ATOM 932 N N . ASP A 1 121 ? 13.298 -0.480 -22.933 1.00 90.12 121 ASP A N 1
ATOM 933 C CA . ASP A 1 121 ? 14.264 -0.146 -23.995 1.00 90.12 121 ASP A CA 1
ATOM 934 C C . ASP A 1 121 ? 15.468 -1.103 -24.099 1.00 90.12 121 ASP A C 1
ATOM 936 O O . ASP A 1 121 ? 16.624 -0.697 -24.226 1.00 90.12 121 ASP A O 1
ATOM 940 N N . ASN A 1 122 ? 15.191 -2.413 -24.041 1.00 91.06 122 ASN A N 1
ATOM 941 C CA . ASN A 1 122 ? 16.182 -3.500 -24.056 1.00 91.06 122 ASN A CA 1
ATOM 942 C C . ASN A 1 122 ? 17.183 -3.505 -22.885 1.00 91.06 122 ASN A C 1
ATOM 944 O O . ASN A 1 122 ? 18.168 -4.245 -22.932 1.00 91.06 122 ASN A O 1
ATOM 948 N N . ARG A 1 123 ? 16.935 -2.743 -21.816 1.00 91.50 123 ARG A N 1
ATOM 949 C CA . ARG A 1 123 ? 17.739 -2.759 -20.589 1.00 91.50 123 ARG A CA 1
ATOM 950 C C . ARG A 1 123 ? 16.949 -3.376 -19.434 1.00 91.50 123 ARG A C 1
ATOM 952 O O . ARG A 1 123 ? 15.770 -3.057 -19.263 1.00 91.50 123 ARG A O 1
ATOM 959 N N . PRO A 1 124 ? 17.544 -4.297 -18.659 1.00 92.62 124 PRO A N 1
ATOM 960 C CA . PRO A 1 124 ? 16.889 -4.872 -17.496 1.00 92.62 124 PRO A CA 1
ATOM 961 C C . PRO A 1 124 ? 16.950 -3.904 -16.309 1.00 92.62 124 PRO A C 1
ATOM 963 O O . PRO A 1 124 ? 18.024 -3.470 -15.896 1.00 92.62 124 PRO A O 1
ATOM 966 N N . TYR A 1 125 ? 15.788 -3.640 -15.729 1.00 93.44 125 TYR A N 1
ATOM 967 C CA . TYR A 1 125 ? 15.595 -2.824 -14.542 1.00 93.44 125 TYR A CA 1
ATOM 968 C C . TYR A 1 125 ? 14.936 -3.629 -13.424 1.00 93.44 125 TYR A C 1
ATOM 970 O O . TYR A 1 125 ? 14.195 -4.586 -13.661 1.00 93.44 125 TYR A O 1
ATOM 978 N N . VAL A 1 126 ? 15.175 -3.200 -12.191 1.00 92.69 126 VAL A N 1
ATOM 979 C CA . VAL A 1 126 ? 14.520 -3.686 -10.979 1.00 92.69 126 VAL A CA 1
ATOM 980 C C . VAL A 1 126 ? 13.541 -2.626 -10.499 1.00 92.69 126 VAL A C 1
ATOM 982 O O . VAL A 1 126 ? 13.926 -1.486 -10.263 1.00 92.69 126 VAL A O 1
ATOM 985 N N . CYS A 1 127 ? 12.277 -3.003 -10.343 1.00 94.88 127 CYS A N 1
ATOM 986 C CA . CYS A 1 127 ? 11.195 -2.140 -9.887 1.00 94.88 127 CYS A CA 1
ATOM 987 C C . CYS A 1 127 ? 10.724 -2.570 -8.495 1.00 94.88 127 CYS A C 1
ATOM 989 O O . CYS A 1 127 ? 10.399 -3.740 -8.291 1.00 94.88 127 CYS A O 1
ATOM 991 N N . TYR A 1 128 ? 10.609 -1.615 -7.574 1.00 95.56 128 TYR A N 1
ATOM 992 C CA . TYR A 1 128 ? 10.060 -1.830 -6.233 1.00 95.56 128 TYR A CA 1
ATOM 993 C C . TYR A 1 128 ? 8.673 -1.197 -6.113 1.00 95.56 128 TYR A C 1
ATOM 995 O O . TYR A 1 128 ? 8.538 0.026 -6.196 1.00 95.56 128 TYR A O 1
ATOM 1003 N N . TYR A 1 129 ? 7.637 -2.015 -5.913 1.00 96.69 129 TYR A N 1
ATOM 1004 C CA . TYR A 1 129 ? 6.243 -1.545 -5.902 1.00 96.69 129 TYR A CA 1
ATOM 1005 C C . TYR A 1 129 ? 5.660 -1.300 -4.510 1.00 96.69 129 TYR A C 1
ATOM 1007 O O . TYR A 1 129 ? 4.632 -0.631 -4.412 1.00 96.69 129 TYR A O 1
ATOM 1015 N N . ALA A 1 130 ? 6.289 -1.806 -3.447 1.00 95.50 130 ALA A N 1
ATOM 1016 C CA . ALA A 1 130 ? 5.859 -1.595 -2.068 1.00 95.50 130 ALA A CA 1
ATOM 1017 C C . ALA A 1 130 ? 6.942 -0.904 -1.235 1.00 95.50 130 ALA A C 1
ATOM 1019 O O . ALA A 1 130 ? 8.133 -1.152 -1.426 1.00 95.50 130 ALA A O 1
ATOM 1020 N N . LYS A 1 131 ? 6.514 -0.081 -0.277 1.00 94.19 131 LYS A N 1
ATOM 1021 C CA . LYS A 1 131 ? 7.374 0.608 0.690 1.00 94.19 131 LYS A CA 1
ATOM 1022 C C . LYS A 1 131 ? 6.863 0.393 2.111 1.00 94.19 131 LYS A C 1
ATOM 1024 O O . LYS A 1 131 ? 5.653 0.395 2.324 1.00 94.19 131 LYS A O 1
ATOM 1029 N N . GLU A 1 132 ? 7.767 0.199 3.065 1.00 92.81 132 GLU A N 1
ATOM 1030 C CA . GLU A 1 132 ? 7.428 0.017 4.480 1.00 92.81 132 GLU A CA 1
ATOM 1031 C C . GLU A 1 132 ? 6.783 1.272 5.083 1.00 92.81 132 GLU A C 1
ATOM 1033 O O . GLU A 1 132 ? 7.209 2.404 4.845 1.00 92.81 132 GLU A O 1
ATOM 1038 N N . LEU A 1 133 ? 5.746 1.052 5.889 1.00 91.50 133 LEU A N 1
ATOM 1039 C CA . LEU A 1 133 ? 5.099 2.069 6.706 1.00 91.50 133 LEU A CA 1
ATOM 1040 C C . LEU A 1 133 ? 5.925 2.319 7.968 1.00 91.50 133 LEU A C 1
ATOM 1042 O O . LEU A 1 133 ? 6.354 1.381 8.644 1.00 91.50 133 LEU A O 1
ATOM 1046 N N . ASN A 1 134 ? 6.098 3.592 8.319 1.00 87.81 134 ASN A N 1
ATOM 1047 C CA . ASN A 1 134 ? 6.788 3.967 9.542 1.00 87.81 134 ASN A CA 1
ATOM 1048 C C . ASN A 1 134 ? 5.818 3.990 10.732 1.00 87.81 134 ASN A C 1
ATOM 1050 O O . ASN A 1 134 ? 5.048 4.929 10.897 1.00 87.81 134 ASN A O 1
ATOM 1054 N N . TRP A 1 135 ? 5.894 2.966 11.579 1.00 84.19 135 TRP A N 1
ATOM 1055 C CA . TRP A 1 135 ? 5.093 2.848 12.803 1.00 84.19 135 TRP A CA 1
ATOM 1056 C C . TRP A 1 135 ? 5.728 3.517 14.029 1.00 84.19 135 TRP A C 1
ATOM 1058 O O . TRP A 1 135 ? 5.208 3.403 15.139 1.00 84.19 135 TRP A O 1
ATOM 1068 N N . GLN A 1 136 ? 6.869 4.191 13.867 1.00 84.12 136 GLN A N 1
ATOM 1069 C CA . GLN A 1 136 ? 7.531 4.874 14.969 1.00 84.12 136 GLN A CA 1
ATOM 1070 C C . GLN A 1 136 ? 6.612 5.963 15.539 1.00 84.12 136 GLN A C 1
ATOM 1072 O O . GLN A 1 136 ? 6.115 6.814 14.807 1.00 84.12 136 GLN A O 1
ATOM 1077 N N . ASN A 1 137 ? 6.415 5.943 16.859 1.00 76.50 137 ASN A N 1
ATOM 1078 C CA . ASN A 1 137 ? 5.551 6.868 17.604 1.00 76.50 137 ASN A CA 1
ATOM 1079 C C . ASN A 1 137 ? 4.044 6.763 17.301 1.00 76.50 137 ASN A C 1
ATOM 1081 O O . ASN A 1 137 ? 3.291 7.634 17.729 1.00 76.50 137 ASN A O 1
ATOM 1085 N N . VAL A 1 138 ? 3.586 5.711 16.615 1.00 82.62 138 VAL A N 1
ATOM 1086 C CA . VAL A 1 138 ? 2.151 5.430 16.479 1.00 82.62 138 VAL A CA 1
ATOM 1087 C C . VAL A 1 138 ? 1.693 4.611 17.685 1.00 82.62 138 VAL A C 1
ATOM 1089 O O . VAL A 1 138 ? 2.220 3.528 17.942 1.00 82.62 138 VAL A O 1
ATOM 1092 N N . ALA A 1 139 ? 0.707 5.123 18.420 1.00 82.44 139 ALA A N 1
ATOM 1093 C CA . ALA A 1 139 ? 0.056 4.427 19.523 1.00 82.44 139 ALA A CA 1
ATOM 1094 C C . ALA A 1 139 ? -1.405 4.121 19.171 1.00 82.44 139 ALA A C 1
ATOM 1096 O O . ALA A 1 139 ? -2.030 4.843 18.395 1.00 82.44 139 ALA A O 1
ATOM 1097 N N . VAL A 1 140 ? -1.930 3.034 19.738 1.00 83.75 140 VAL A N 1
ATOM 1098 C CA . VAL A 1 140 ? -3.363 2.731 19.693 1.00 83.75 140 VAL A CA 1
ATOM 1099 C C . VAL A 1 140 ? -4.018 3.448 20.866 1.00 83.75 140 VAL A C 1
ATOM 1101 O O . VAL A 1 140 ? -3.662 3.191 22.016 1.00 83.75 140 VAL A O 1
ATOM 1104 N N . GLU A 1 141 ? -4.965 4.329 20.573 1.00 83.75 141 GLU A N 1
ATOM 1105 C CA . GLU A 1 141 ? -5.662 5.148 21.562 1.00 83.75 141 GLU A CA 1
ATOM 1106 C C . GLU A 1 141 ? -7.151 4.798 21.586 1.00 83.75 141 GLU A C 1
ATOM 1108 O O . GLU A 1 141 ? -7.774 4.590 20.545 1.00 83.75 141 GLU A O 1
ATOM 1113 N N . LEU A 1 142 ? -7.721 4.712 22.788 1.00 83.56 142 LEU A N 1
ATOM 1114 C CA . LEU A 1 142 ? -9.165 4.635 22.981 1.00 83.56 142 LEU A CA 1
ATOM 1115 C C . LEU A 1 142 ? -9.677 6.064 23.165 1.00 83.56 142 LEU A C 1
ATOM 1117 O O . LEU A 1 142 ? -9.169 6.802 24.008 1.00 83.56 142 LEU A O 1
ATOM 1121 N N . GLU A 1 143 ? -10.677 6.447 22.388 1.00 84.12 143 GLU A N 1
ATOM 1122 C CA . GLU A 1 143 ? -11.242 7.790 22.340 1.00 84.12 143 GLU A CA 1
ATOM 1123 C C . GLU A 1 143 ? -12.763 7.723 22.575 1.00 84.12 143 GLU A C 1
ATOM 1125 O O . GLU A 1 143 ? -13.449 6.855 22.034 1.00 84.12 143 GLU A O 1
ATOM 1130 N N . THR A 1 144 ? -13.303 8.659 23.353 1.00 80.75 144 THR A N 1
ATOM 1131 C CA . THR A 1 144 ? -14.739 8.955 23.417 1.00 80.75 144 THR A CA 1
ATOM 1132 C C . THR A 1 144 ? -15.007 10.187 22.568 1.00 80.75 144 THR A C 1
ATOM 1134 O O . THR A 1 144 ? -14.404 11.240 22.793 1.00 80.75 144 THR A O 1
ATOM 1137 N N . GLN A 1 145 ? -15.926 10.065 21.617 1.00 78.25 145 GLN A N 1
ATOM 1138 C CA . GLN A 1 145 ? -16.368 11.138 20.740 1.00 78.25 145 GLN A CA 1
ATOM 1139 C C . GLN A 1 145 ? -17.750 11.631 21.163 1.00 78.25 145 GLN A C 1
ATOM 1141 O O . GLN A 1 145 ? -18.695 10.847 21.253 1.00 78.25 145 GLN A O 1
ATOM 1146 N N . VAL A 1 146 ? -17.875 12.941 21.367 1.00 75.50 146 VAL A N 1
ATOM 1147 C CA . VAL A 1 146 ? -19.148 13.614 21.650 1.00 75.50 146 VAL A CA 1
ATOM 1148 C C . VAL A 1 146 ? -19.465 14.530 20.480 1.00 75.50 146 VAL A C 1
ATOM 1150 O O . VAL A 1 146 ? -18.683 15.435 20.177 1.00 75.50 146 VAL A O 1
ATOM 1153 N N . THR A 1 147 ? -20.597 14.296 19.815 1.00 72.69 147 THR A N 1
ATOM 1154 C CA . THR A 1 147 ? -21.086 15.180 18.749 1.00 72.69 147 THR A CA 1
ATOM 1155 C C . THR A 1 147 ? -22.184 16.086 19.291 1.00 72.69 147 THR A C 1
ATOM 1157 O O . THR A 1 147 ? -23.280 15.615 19.587 1.00 72.69 147 THR A O 1
ATOM 1160 N N . ASP A 1 148 ? -21.902 17.386 19.376 1.00 71.12 148 ASP A N 1
ATOM 1161 C CA . ASP A 1 148 ? -22.873 18.418 19.753 1.00 71.12 148 ASP A CA 1
ATOM 1162 C C . ASP A 1 148 ? -22.966 19.472 18.641 1.00 71.12 148 ASP A C 1
ATOM 1164 O O . ASP A 1 148 ? -21.954 19.981 18.160 1.00 71.12 148 ASP A O 1
ATOM 1168 N N . ASN A 1 149 ? -24.184 19.755 18.170 1.00 63.25 149 ASN A N 1
ATOM 1169 C CA . ASN A 1 149 ? -24.470 20.700 17.080 1.00 63.25 149 ASN A CA 1
ATOM 1170 C C . ASN A 1 149 ? -23.574 20.554 15.826 1.00 63.25 149 ASN A C 1
ATOM 1172 O O . ASN A 1 149 ? -23.245 21.536 15.160 1.00 63.25 149 ASN A O 1
ATOM 1176 N N . GLY A 1 150 ? -23.184 19.320 15.487 1.00 63.50 150 GLY A N 1
ATOM 1177 C CA . GLY A 1 150 ? -22.352 19.016 14.316 1.00 63.50 150 GLY A CA 1
ATOM 1178 C C . GLY A 1 150 ? -20.845 19.207 14.523 1.00 63.50 150 GLY A C 1
ATOM 1179 O O . GLY A 1 150 ? -20.086 19.039 13.570 1.00 63.50 150 GLY A O 1
ATOM 1180 N N . VAL A 1 151 ? -20.402 19.524 15.744 1.00 67.62 151 VAL A N 1
ATOM 1181 C CA . VAL A 1 151 ? -18.988 19.559 16.132 1.00 67.62 151 VAL A CA 1
ATOM 1182 C C . VAL A 1 151 ? -18.683 18.332 16.982 1.00 67.62 151 VAL A C 1
ATOM 1184 O O . VAL A 1 151 ? -19.263 18.137 18.049 1.00 67.62 151 VAL A O 1
ATOM 1187 N N . THR A 1 152 ? -17.759 17.502 16.505 1.00 71.25 152 THR A N 1
ATOM 1188 C CA . THR A 1 152 ? -17.281 16.329 17.240 1.00 71.25 152 THR A CA 1
ATOM 1189 C C . THR A 1 152 ? -16.034 16.701 18.032 1.00 71.25 152 THR A C 1
ATOM 1191 O O . THR A 1 152 ? -15.037 17.145 17.463 1.00 71.25 152 THR A O 1
ATOM 1194 N N . THR A 1 153 ? -16.083 16.510 19.348 1.00 76.00 153 THR A N 1
ATOM 1195 C CA . THR A 1 153 ? -14.911 16.604 20.229 1.00 76.00 153 THR A CA 1
ATOM 1196 C C . THR A 1 153 ? -14.494 15.206 20.670 1.00 76.00 153 THR A C 1
ATOM 1198 O O . THR A 1 153 ? -15.349 14.344 20.868 1.00 76.00 153 THR A O 1
ATOM 1201 N N . SER A 1 154 ? -13.184 14.971 20.778 1.00 77.38 154 SER A N 1
ATOM 1202 C CA . SER A 1 154 ? -12.615 13.683 21.189 1.00 77.38 154 SER A CA 1
ATOM 1203 C C . SER A 1 154 ? -11.826 13.839 22.488 1.00 77.38 154 SER A C 1
ATOM 1205 O O . SER A 1 154 ? -11.161 14.856 22.704 1.00 77.38 154 SER A O 1
ATOM 1207 N N . SER A 1 155 ? -11.914 12.834 23.356 1.00 83.31 155 SER A N 1
ATOM 1208 C CA . SER A 1 155 ? -11.181 12.748 24.622 1.00 83.31 155 SER A CA 1
ATOM 1209 C C . SER A 1 155 ? -10.712 11.312 24.880 1.00 83.31 155 SER A C 1
ATOM 1211 O O . SER A 1 155 ? -11.366 10.383 24.407 1.00 83.31 155 SER A O 1
ATOM 1213 N N . PRO A 1 156 ? -9.611 11.090 25.622 1.00 84.56 156 PRO A N 1
ATOM 1214 C CA . PRO A 1 156 ? -9.153 9.738 25.932 1.00 84.56 156 PRO A CA 1
ATOM 1215 C C . PRO A 1 156 ? -10.193 8.947 26.738 1.00 84.56 156 PRO A C 1
ATOM 1217 O O . PRO A 1 156 ? -10.654 9.404 27.785 1.00 84.56 156 PRO A O 1
ATOM 1220 N N . PHE A 1 157 ? -10.521 7.739 26.283 1.00 83.56 157 PHE A N 1
ATOM 1221 C CA . PHE A 1 157 ? -11.356 6.794 27.018 1.00 83.56 157 PHE A CA 1
ATOM 1222 C C . PHE A 1 157 ? -10.495 5.970 27.981 1.00 83.56 157 PHE A C 1
ATOM 1224 O O . PHE A 1 157 ? -9.579 5.253 27.571 1.00 83.56 157 PHE A O 1
ATOM 1231 N N . VAL A 1 158 ? -10.813 6.045 29.274 1.00 86.38 158 VAL A N 1
ATOM 1232 C CA . VAL A 1 158 ? -10.135 5.289 30.333 1.00 86.38 158 VAL A CA 1
ATOM 1233 C C . VAL A 1 158 ? -11.166 4.397 31.029 1.00 86.38 158 VAL A C 1
ATOM 1235 O O . VAL A 1 158 ? -12.025 4.930 31.732 1.00 86.38 158 VAL A O 1
ATOM 1238 N N . PRO A 1 159 ? -11.100 3.060 30.866 1.00 84.88 159 PRO A N 1
ATOM 1239 C CA . PRO A 1 159 ? -12.028 2.155 31.534 1.00 84.88 159 PRO A CA 1
ATOM 1240 C C . PRO A 1 159 ? -11.968 2.302 33.058 1.00 84.88 159 PRO A C 1
ATOM 1242 O O . PRO A 1 159 ? -10.884 2.268 33.647 1.00 84.88 159 PRO A O 1
ATOM 1245 N N . THR A 1 160 ? -13.125 2.402 33.711 1.00 85.19 160 THR A N 1
ATOM 1246 C CA . THR A 1 160 ? -13.232 2.453 35.175 1.00 85.19 160 THR A CA 1
ATOM 1247 C C . THR A 1 160 ? -13.721 1.120 35.748 1.00 85.19 160 THR A C 1
ATOM 1249 O O . THR A 1 160 ? -14.406 0.329 35.091 1.00 85.19 160 THR A O 1
ATOM 1252 N N . VAL A 1 161 ? -13.379 0.856 37.016 1.00 81.38 161 VAL A N 1
ATOM 1253 C CA . VAL A 1 161 ? -13.843 -0.350 37.729 1.00 81.38 161 VAL A CA 1
ATOM 1254 C C . VAL A 1 161 ? -15.364 -0.344 37.915 1.00 81.38 161 VAL A C 1
ATOM 1256 O O . VAL A 1 161 ? -15.986 -1.403 37.853 1.00 81.38 161 VAL A O 1
ATOM 1259 N N . ALA A 1 162 ? -15.947 0.831 38.158 1.00 78.00 162 ALA A N 1
ATOM 1260 C CA . ALA A 1 162 ? -17.366 0.984 38.460 1.00 78.00 162 ALA A CA 1
ATOM 1261 C C . ALA A 1 162 ? -18.247 0.901 37.206 1.00 78.00 162 ALA A C 1
ATOM 1263 O O . ALA A 1 162 ? -19.268 0.226 37.238 1.00 78.00 162 ALA A O 1
ATOM 1264 N N . ASP A 1 163 ? -17.838 1.532 36.102 1.00 76.50 163 ASP A N 1
ATOM 1265 C CA . ASP A 1 163 ? -18.723 1.709 34.944 1.00 76.50 163 ASP A CA 1
ATOM 1266 C C . ASP A 1 163 ? -18.473 0.673 33.844 1.00 76.50 163 ASP A C 1
ATOM 1268 O O . ASP A 1 163 ? -19.403 0.275 33.148 1.00 76.50 163 ASP A O 1
ATOM 1272 N N . ASN A 1 164 ? -17.228 0.206 33.681 1.00 84.00 164 ASN A N 1
ATOM 1273 C CA . ASN A 1 164 ? -16.854 -0.675 32.569 1.00 84.00 164 ASN A CA 1
ATOM 1274 C C . ASN A 1 164 ? -16.530 -2.100 33.013 1.00 84.00 164 ASN A C 1
ATOM 1276 O O . ASN A 1 164 ? -16.918 -3.049 32.336 1.00 84.00 164 ASN A O 1
ATOM 1280 N N . LEU A 1 165 ? -15.823 -2.266 34.137 1.00 82.38 165 LEU A N 1
ATOM 1281 C CA . LEU A 1 165 ? -15.486 -3.603 34.635 1.00 82.38 165 LEU A CA 1
ATOM 1282 C C . LEU A 1 165 ? -16.670 -4.269 35.352 1.00 82.38 165 LEU A C 1
ATOM 1284 O O . LEU A 1 165 ? -16.822 -5.484 35.266 1.00 82.38 165 LEU A O 1
ATOM 1288 N N . ASN A 1 166 ? -17.503 -3.483 36.044 1.00 85.44 166 ASN A N 1
ATOM 1289 C CA . ASN A 1 166 ? -18.670 -3.964 36.791 1.00 85.44 166 ASN A CA 1
ATOM 1290 C C . ASN A 1 166 ? -19.928 -3.131 36.474 1.00 85.44 166 ASN A C 1
ATOM 1292 O O . ASN A 1 166 ? -20.493 -2.522 37.385 1.00 85.44 166 ASN A O 1
ATOM 1296 N N . PRO A 1 167 ? -20.376 -3.081 35.204 1.00 85.19 167 PRO A N 1
ATOM 1297 C CA . PRO A 1 167 ? -21.499 -2.241 34.813 1.00 85.19 167 PRO A CA 1
ATOM 1298 C C . PRO A 1 167 ? -22.768 -2.634 35.573 1.00 85.19 167 PRO A C 1
ATOM 1300 O O . PRO A 1 167 ? -23.084 -3.817 35.733 1.00 85.19 167 PRO A O 1
ATOM 1303 N N . THR A 1 168 ? -23.532 -1.634 36.003 1.00 80.56 168 THR A N 1
ATOM 1304 C CA . THR A 1 168 ? -24.875 -1.852 36.550 1.00 80.56 168 THR A CA 1
ATOM 1305 C C . THR A 1 168 ? -25.913 -1.696 35.436 1.00 80.56 168 THR A C 1
ATOM 1307 O O . THR A 1 168 ? -25.775 -0.795 34.606 1.00 80.56 168 THR A O 1
ATOM 1310 N N . PRO A 1 169 ? -26.941 -2.566 35.359 1.00 79.12 169 PRO A N 1
ATOM 1311 C CA . PRO A 1 169 ? -27.982 -2.430 34.348 1.00 79.12 169 PRO A CA 1
ATOM 1312 C C . PRO A 1 169 ? -28.652 -1.051 34.435 1.00 79.12 169 PRO A C 1
ATOM 1314 O O . PRO A 1 169 ? -29.086 -0.666 35.526 1.00 79.12 169 PRO A O 1
ATOM 1317 N N . PRO A 1 170 ? -28.769 -0.309 33.321 1.00 74.06 170 PRO A N 1
ATOM 1318 C CA . PRO A 1 170 ? -29.419 0.990 33.339 1.00 74.06 170 PRO A CA 1
ATOM 1319 C C . PRO A 1 170 ? -30.906 0.828 33.667 1.00 74.06 170 PRO A C 1
ATOM 1321 O O . PRO A 1 170 ? -31.592 -0.046 33.129 1.00 74.06 170 PRO A O 1
ATOM 1324 N N . ALA A 1 171 ? -31.420 1.684 34.550 1.00 67.19 171 ALA A N 1
ATOM 1325 C CA . ALA A 1 171 ? -32.847 1.750 34.826 1.00 67.19 171 ALA A CA 1
ATOM 1326 C C . ALA A 1 171 ? -33.560 2.383 33.622 1.00 67.19 171 ALA A C 1
ATOM 1328 O O . ALA A 1 171 ? -33.380 3.566 33.344 1.00 67.19 171 ALA A O 1
ATOM 1329 N N . LEU A 1 172 ? -34.361 1.598 32.899 1.00 66.06 172 LEU A N 1
ATOM 1330 C CA . LEU A 1 172 ? -35.214 2.116 31.829 1.00 66.06 172 LEU A CA 1
ATOM 1331 C C . LEU A 1 172 ? -36.390 2.884 32.443 1.00 66.06 172 LEU A C 1
ATOM 1333 O O . LEU A 1 172 ? -37.034 2.392 33.372 1.00 66.06 172 LEU A O 1
ATOM 1337 N N . ALA A 1 173 ? -36.689 4.078 31.931 1.00 64.38 173 ALA A N 1
ATOM 1338 C CA . ALA A 1 173 ? -37.867 4.819 32.363 1.00 64.38 173 ALA A CA 1
ATOM 1339 C C . ALA A 1 173 ? -39.147 4.145 31.830 1.00 64.38 173 ALA A C 1
ATOM 1341 O O . ALA A 1 173 ? -39.293 3.919 30.629 1.00 64.38 173 ALA A O 1
ATOM 1342 N N . ASN A 1 174 ? -40.101 3.859 32.722 1.00 60.03 174 ASN A N 1
ATOM 1343 C CA . ASN A 1 174 ? -41.395 3.240 32.377 1.00 60.03 174 ASN A CA 1
ATOM 1344 C C . ASN A 1 174 ? -42.417 4.263 31.837 1.00 60.03 174 ASN A C 1
ATOM 1346 O O . ASN A 1 174 ? -43.517 3.902 31.421 1.00 60.03 174 ASN A O 1
ATOM 1350 N N . THR A 1 175 ? -42.055 5.545 31.874 1.00 50.94 175 THR A N 1
ATOM 1351 C CA . THR A 1 175 ? -42.832 6.701 31.422 1.00 50.94 175 THR A CA 1
ATOM 1352 C C . THR A 1 175 ? -41.863 7.714 30.816 1.00 50.94 175 THR A C 1
ATOM 1354 O O . THR A 1 175 ? -40.999 8.213 31.531 1.00 50.94 175 THR A O 1
ATOM 1357 N N . GLY A 1 176 ? -42.002 8.013 29.520 1.00 56.41 176 GLY A N 1
ATOM 1358 C CA . GLY A 1 176 ? -41.134 8.941 28.778 1.00 56.41 176 GLY A CA 1
ATOM 1359 C C . GLY A 1 176 ? -40.375 8.285 27.617 1.00 56.41 176 GLY A C 1
ATOM 1360 O O . GLY A 1 176 ? -40.425 7.071 27.429 1.00 56.41 176 GLY A O 1
ATOM 1361 N N . THR A 1 177 ? -39.691 9.105 26.815 1.00 51.25 177 THR A N 1
ATOM 1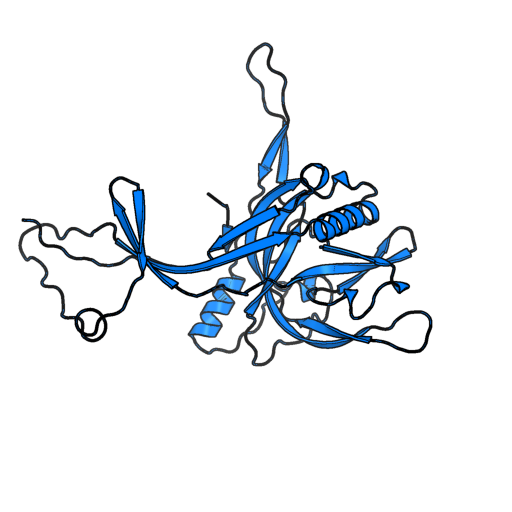362 C CA . THR A 1 177 ? -38.800 8.654 25.733 1.00 51.25 177 THR A CA 1
ATOM 1363 C C . THR A 1 177 ? -37.382 8.538 26.283 1.00 51.25 177 THR A C 1
ATOM 1365 O O . THR A 1 177 ? -36.834 9.530 26.757 1.00 51.25 177 THR A O 1
ATOM 1368 N N . ASN A 1 178 ? -36.771 7.356 26.199 1.00 55.91 178 ASN A N 1
ATOM 1369 C CA . ASN A 1 178 ? -35.340 7.204 26.465 1.00 55.91 178 ASN A CA 1
ATOM 1370 C C . ASN A 1 178 ? -34.560 7.898 25.334 1.00 55.91 178 ASN A C 1
ATOM 1372 O O . ASN A 1 178 ? -34.707 7.517 24.171 1.00 55.91 178 ASN A O 1
ATOM 1376 N N . VAL A 1 179 ? -33.781 8.934 25.654 1.00 55.88 179 VAL A N 1
ATOM 1377 C CA . VAL A 1 179 ? -32.999 9.694 24.667 1.00 55.88 179 VAL A CA 1
ATOM 1378 C C . VAL A 1 179 ? -31.598 9.094 24.579 1.00 55.88 179 VAL A C 1
ATOM 1380 O O . VAL A 1 179 ? -30.925 8.939 25.593 1.00 55.88 179 VAL A O 1
ATOM 1383 N N . THR A 1 180 ? -31.163 8.751 23.369 1.00 54.16 180 THR A N 1
ATOM 1384 C CA . THR A 1 180 ? -29.776 8.366 23.076 1.00 54.16 180 THR A CA 1
ATOM 1385 C C . THR A 1 180 ? -28.928 9.622 22.888 1.00 54.16 180 THR A C 1
ATOM 1387 O O . THR A 1 180 ? -29.304 10.487 22.092 1.00 54.16 180 THR A O 1
ATOM 1390 N N . THR A 1 181 ? -27.791 9.736 23.578 1.00 59.28 181 THR A N 1
ATOM 1391 C CA . THR A 1 181 ? -26.813 10.803 23.300 1.00 59.28 181 THR A CA 1
ATOM 1392 C C . THR A 1 181 ? -26.054 10.507 22.000 1.00 59.28 181 THR A C 1
ATOM 1394 O O . THR A 1 181 ? -25.954 9.360 21.566 1.00 59.28 181 THR A O 1
ATOM 1397 N N . GLY A 1 182 ? -25.513 11.545 21.356 1.00 59.03 182 GLY A N 1
ATOM 1398 C CA . GLY A 1 182 ? -24.643 11.425 20.175 1.00 59.03 182 GLY A CA 1
ATOM 1399 C C . GLY A 1 182 ? -23.211 10.997 20.515 1.00 59.03 182 GLY A C 1
ATOM 1400 O O . GLY A 1 182 ? -22.263 11.502 19.910 1.00 59.03 182 GLY A O 1
ATOM 1401 N N . GLU A 1 183 ? -23.048 10.143 21.526 1.00 68.00 183 GLU A N 1
ATOM 1402 C CA . GLU A 1 183 ? -21.752 9.669 22.008 1.00 68.00 183 GLU A CA 1
ATOM 1403 C C . GLU A 1 183 ? -21.351 8.376 21.290 1.00 68.00 183 GLU A C 1
ATOM 1405 O O . GLU A 1 183 ? -22.162 7.484 21.039 1.00 68.00 183 GLU A O 1
ATOM 1410 N N . SER A 1 184 ? -20.073 8.257 20.948 1.00 71.12 184 SER A N 1
ATOM 1411 C CA . SER A 1 184 ? -19.500 7.037 20.376 1.00 71.12 184 SER A CA 1
ATOM 1412 C C . SER A 1 184 ? -18.098 6.808 20.919 1.00 71.12 184 SER A C 1
ATOM 1414 O O . SER A 1 184 ? -17.431 7.747 21.346 1.00 71.12 184 SER A O 1
ATOM 1416 N N . THR A 1 185 ? -17.651 5.559 20.938 1.00 74.69 185 THR A N 1
ATOM 1417 C CA . THR A 1 185 ? -16.266 5.207 21.271 1.00 74.69 185 THR A CA 1
ATOM 1418 C C . THR A 1 185 ? -15.532 4.815 20.013 1.00 74.69 185 THR A C 1
ATOM 1420 O O . THR A 1 185 ? -16.047 4.065 19.190 1.00 74.69 185 THR A O 1
ATOM 1423 N N . SER A 1 186 ? -14.300 5.270 19.871 1.00 76.88 186 SER A N 1
ATOM 1424 C CA . SER A 1 186 ? -13.439 4.891 18.763 1.00 76.88 186 SER A CA 1
ATOM 1425 C C . SER A 1 186 ? -12.091 4.420 19.268 1.00 76.88 186 SER A C 1
ATOM 1427 O O . SER A 1 186 ? -11.534 4.976 20.205 1.00 76.88 186 SER A O 1
ATOM 1429 N N . VAL A 1 187 ? -11.551 3.401 18.620 1.00 79.31 187 VAL A N 1
ATOM 1430 C CA . VAL A 1 187 ? -10.140 3.045 18.696 1.00 79.31 187 VAL A CA 1
ATOM 1431 C C . VAL A 1 187 ? -9.462 3.734 17.526 1.00 79.31 187 VAL A C 1
ATOM 1433 O O . VAL A 1 187 ? -9.920 3.565 16.403 1.00 79.31 187 VAL A O 1
ATOM 1436 N N . SER A 1 188 ? -8.399 4.487 17.769 1.00 79.50 188 SER A N 1
ATOM 1437 C CA . SER A 1 188 ? -7.698 5.299 16.771 1.00 79.50 188 SER A CA 1
ATOM 1438 C C . SER A 1 188 ? -6.217 4.932 16.746 1.00 79.50 188 SER A C 1
ATOM 1440 O O . SER A 1 188 ? -5.610 4.623 17.774 1.00 79.50 188 SER A O 1
ATOM 1442 N N . ALA A 1 189 ? -5.642 4.908 15.548 1.00 79.00 189 ALA A N 1
ATOM 1443 C CA . ALA A 1 189 ? -4.213 4.734 15.330 1.00 79.00 189 ALA A CA 1
ATOM 1444 C C . ALA A 1 189 ? -3.820 5.581 14.120 1.00 79.00 189 ALA A C 1
ATOM 1446 O O . ALA A 1 189 ? -4.001 5.188 12.965 1.00 79.00 189 ALA A O 1
ATOM 1447 N N . LYS A 1 190 ? -3.308 6.780 14.401 1.00 78.50 190 LYS A N 1
ATOM 1448 C CA . LYS A 1 190 ? -2.988 7.792 13.389 1.00 78.50 190 LYS A CA 1
ATOM 1449 C C . LYS A 1 190 ? -1.595 7.534 12.824 1.00 78.50 190 LYS A C 1
ATOM 1451 O O . LYS A 1 190 ? -0.594 7.674 13.523 1.00 78.50 190 LYS A O 1
ATOM 1456 N N . LEU A 1 191 ? -1.539 7.160 11.551 1.00 80.75 191 LEU A N 1
ATOM 1457 C CA . LEU A 1 191 ? -0.318 6.889 10.804 1.00 80.75 191 LEU A CA 1
ATOM 1458 C C . LEU A 1 191 ? -0.078 7.998 9.782 1.00 80.75 191 LEU A C 1
ATOM 1460 O O . LEU A 1 191 ? -0.932 8.269 8.940 1.00 80.75 191 LEU A O 1
ATOM 1464 N N . THR A 1 192 ? 1.108 8.600 9.812 1.00 80.38 192 THR A N 1
ATOM 1465 C CA . THR A 1 192 ? 1.518 9.578 8.799 1.00 80.38 192 THR A CA 1
ATOM 1466 C C . THR A 1 192 ? 2.354 8.889 7.729 1.00 80.38 192 THR A C 1
ATOM 1468 O O . THR A 1 192 ? 3.456 8.413 8.002 1.00 80.38 192 THR A O 1
ATOM 1471 N N . ILE A 1 193 ? 1.849 8.854 6.499 1.00 83.62 193 ILE A N 1
ATOM 1472 C CA . ILE A 1 193 ? 2.616 8.445 5.324 1.00 83.62 193 ILE A CA 1
ATOM 1473 C C . ILE A 1 193 ? 3.331 9.679 4.796 1.00 83.62 193 ILE A C 1
ATOM 1475 O O . ILE A 1 193 ? 2.670 10.630 4.393 1.00 83.62 193 ILE A O 1
ATOM 1479 N N . THR A 1 194 ? 4.661 9.650 4.778 1.00 81.81 194 THR A N 1
ATOM 1480 C CA . THR A 1 194 ? 5.484 10.746 4.258 1.00 81.81 194 THR A CA 1
ATOM 1481 C C . THR A 1 194 ? 6.387 10.237 3.145 1.00 81.81 194 THR A C 1
ATOM 1483 O O . THR A 1 194 ? 7.045 9.211 3.313 1.00 81.81 194 THR A O 1
ATOM 1486 N N . LEU A 1 195 ? 6.443 10.974 2.035 1.00 86.00 195 LEU A N 1
ATOM 1487 C CA . LEU A 1 195 ? 7.455 10.802 0.993 1.00 86.00 195 LEU A CA 1
ATOM 1488 C C . LEU A 1 195 ? 8.542 11.860 1.158 1.00 86.00 195 LEU A C 1
ATOM 1490 O O . LEU A 1 195 ? 8.250 13.056 1.229 1.00 86.00 195 LEU A O 1
ATOM 1494 N N . THR A 1 196 ? 9.792 11.419 1.221 1.00 89.06 196 THR A N 1
ATOM 1495 C CA . THR A 1 196 ? 10.962 12.304 1.245 1.00 89.06 196 THR A CA 1
ATOM 1496 C C . THR A 1 196 ? 11.240 12.881 -0.150 1.00 89.06 196 THR A C 1
ATOM 1498 O O . THR A 1 196 ? 10.843 12.278 -1.148 1.00 89.06 196 THR A O 1
ATOM 1501 N N . PRO A 1 197 ? 11.965 14.010 -0.265 1.00 88.69 197 PRO A N 1
ATOM 1502 C CA . PRO A 1 197 ? 12.340 14.566 -1.568 1.00 88.69 197 PRO A CA 1
ATOM 1503 C C . PRO A 1 197 ? 13.054 13.555 -2.479 1.00 88.69 197 PRO A C 1
ATOM 1505 O O . PRO A 1 197 ? 12.704 13.427 -3.648 1.00 88.69 197 PRO A O 1
ATOM 1508 N N . GLN A 1 198 ? 13.967 12.752 -1.918 1.00 89.88 198 GLN A N 1
ATOM 1509 C CA . GLN A 1 198 ? 14.666 11.701 -2.662 1.00 89.88 198 GLN A CA 1
ATOM 1510 C C . GLN A 1 198 ? 13.708 10.632 -3.205 1.00 89.88 198 GLN A C 1
ATOM 1512 O O . GLN A 1 198 ? 13.903 10.109 -4.297 1.00 89.88 198 GLN A O 1
ATOM 1517 N N . GLU A 1 199 ? 12.666 10.284 -2.453 1.00 90.62 199 GLU A N 1
ATOM 1518 C CA . GLU A 1 199 ? 11.662 9.320 -2.907 1.00 90.62 199 GLU A CA 1
ATOM 1519 C C . GLU A 1 199 ? 10.789 9.902 -4.015 1.00 90.62 199 GLU A C 1
ATOM 1521 O O . GLU A 1 199 ? 10.482 9.197 -4.973 1.00 90.62 199 GLU A O 1
ATOM 1526 N N . CYS A 1 200 ? 10.443 11.188 -3.937 1.00 90.94 200 CYS A N 1
ATOM 1527 C CA . CYS A 1 200 ? 9.768 11.877 -5.033 1.00 90.94 200 CYS A CA 1
ATOM 1528 C C . CYS A 1 200 ? 10.623 11.864 -6.311 1.00 90.94 200 CYS A C 1
ATOM 1530 O O . CYS A 1 200 ? 10.097 11.599 -7.392 1.00 90.94 200 CYS A O 1
ATOM 1532 N N . ASP A 1 201 ? 11.933 12.095 -6.195 1.00 92.50 201 ASP A N 1
ATOM 1533 C CA . ASP A 1 201 ? 12.869 12.025 -7.323 1.00 92.50 201 ASP A CA 1
ATOM 1534 C C . ASP A 1 201 ? 12.970 10.609 -7.904 1.00 92.50 201 ASP A C 1
ATOM 1536 O O . ASP A 1 201 ? 12.909 10.439 -9.122 1.00 92.50 201 ASP A O 1
ATOM 1540 N N . ASN A 1 202 ? 13.015 9.581 -7.053 1.00 93.69 202 ASN A N 1
ATOM 1541 C CA . ASN A 1 202 ? 13.026 8.185 -7.496 1.00 93.69 202 ASN A CA 1
ATOM 1542 C C . ASN A 1 202 ? 11.747 7.804 -8.264 1.00 93.69 202 ASN A C 1
ATOM 1544 O O . ASN A 1 202 ? 11.823 7.080 -9.256 1.00 93.69 202 ASN A O 1
ATOM 1548 N N . ILE A 1 203 ? 10.577 8.298 -7.841 1.00 94.50 203 ILE A N 1
ATOM 1549 C CA . ILE A 1 203 ? 9.302 8.040 -8.531 1.00 94.50 203 ILE A CA 1
ATOM 1550 C C . ILE A 1 203 ? 9.256 8.758 -9.886 1.00 94.50 203 ILE A C 1
ATOM 1552 O O . ILE A 1 203 ? 8.812 8.166 -10.872 1.00 94.50 203 ILE A O 1
ATOM 1556 N N . LYS A 1 204 ? 9.730 10.010 -9.958 1.00 93.62 204 LYS A N 1
ATOM 1557 C CA . LYS A 1 204 ? 9.845 10.753 -11.226 1.00 93.62 204 LYS A CA 1
ATOM 1558 C C . LYS A 1 204 ? 10.765 10.030 -12.200 1.00 93.62 204 LYS A C 1
ATOM 1560 O O . LYS A 1 204 ? 10.356 9.759 -13.325 1.00 93.62 204 LYS A O 1
ATOM 1565 N N . HIS A 1 205 ? 11.944 9.616 -11.733 1.00 94.56 205 HIS A N 1
ATOM 1566 C CA . HIS A 1 205 ? 12.870 8.816 -12.528 1.00 94.56 205 HIS A CA 1
ATOM 1567 C C . HIS A 1 205 ? 12.236 7.499 -12.996 1.00 94.56 205 HIS A C 1
ATOM 1569 O O . HIS A 1 205 ? 12.389 7.109 -14.150 1.00 94.56 205 HIS A O 1
ATOM 1575 N N . ALA A 1 206 ? 11.457 6.835 -12.141 1.00 94.56 206 ALA A N 1
ATOM 1576 C CA . ALA A 1 206 ? 10.746 5.634 -12.548 1.00 94.56 206 ALA A CA 1
ATOM 1577 C C . ALA A 1 206 ? 9.701 5.881 -13.640 1.00 94.56 206 ALA A C 1
ATOM 1579 O O . ALA A 1 206 ? 9.562 5.060 -14.545 1.00 94.56 206 ALA A O 1
ATOM 1580 N N . CYS A 1 207 ? 8.980 6.999 -13.582 1.00 94.00 207 CYS A N 1
ATOM 1581 C CA . CYS A 1 207 ? 8.029 7.360 -14.628 1.00 94.00 207 CYS A CA 1
ATOM 1582 C C . CYS A 1 207 ? 8.736 7.742 -15.934 1.00 94.00 207 CYS A C 1
ATOM 1584 O O . CYS A 1 207 ? 8.268 7.339 -16.993 1.00 94.00 207 CYS A O 1
ATOM 1586 N N . GLU A 1 208 ? 9.888 8.408 -15.861 1.00 94.38 208 GLU A N 1
ATOM 1587 C CA . GLU A 1 208 ? 10.739 8.687 -17.022 1.00 94.38 208 GLU A CA 1
ATOM 1588 C C . GLU A 1 208 ? 11.180 7.389 -17.718 1.00 94.38 208 GLU A C 1
ATOM 1590 O O . GLU A 1 208 ? 11.015 7.248 -18.923 1.00 94.38 208 GLU A O 1
ATOM 1595 N N . VAL A 1 209 ? 11.654 6.385 -16.971 1.00 93.94 209 VAL A N 1
ATOM 1596 C CA . VAL A 1 209 ? 12.088 5.101 -17.558 1.00 93.94 209 VAL A CA 1
ATOM 1597 C C . VAL A 1 209 ? 10.918 4.295 -18.139 1.00 93.94 209 VAL A C 1
ATOM 1599 O O . VAL A 1 209 ? 11.075 3.615 -19.150 1.00 93.94 209 VAL A O 1
ATOM 1602 N N . ILE A 1 210 ? 9.742 4.332 -17.503 1.00 93.88 210 ILE A N 1
ATOM 1603 C CA . ILE A 1 210 ? 8.586 3.518 -17.919 1.00 93.88 210 ILE A CA 1
ATOM 1604 C C . ILE A 1 210 ? 7.802 4.173 -19.064 1.00 93.88 210 ILE A C 1
ATOM 1606 O O . ILE A 1 210 ? 7.316 3.468 -19.949 1.00 93.88 210 ILE A O 1
ATOM 1610 N N . TYR A 1 211 ? 7.633 5.495 -19.023 1.00 93.12 211 TYR A N 1
ATOM 1611 C CA . TYR A 1 211 ? 6.737 6.242 -19.911 1.00 93.12 211 TYR A CA 1
ATOM 1612 C C . TYR A 1 211 ? 7.464 7.236 -20.829 1.00 93.12 211 TYR A C 1
ATOM 1614 O O . TYR A 1 211 ? 6.832 7.763 -21.743 1.00 93.12 211 TYR A O 1
ATOM 1622 N N . GLY A 1 212 ? 8.758 7.490 -20.611 1.00 92.31 212 GLY A N 1
ATOM 1623 C CA . GLY A 1 212 ? 9.536 8.497 -21.343 1.00 92.31 212 GLY A CA 1
ATOM 1624 C C . GLY A 1 212 ? 9.224 9.944 -20.950 1.00 92.31 212 GLY A C 1
ATOM 1625 O O . GLY A 1 212 ? 9.573 10.849 -21.703 1.00 92.31 212 GLY A O 1
ATOM 1626 N N . ASP A 1 213 ? 8.497 10.150 -19.845 1.00 90.44 213 ASP A N 1
ATOM 1627 C CA . ASP A 1 213 ? 8.132 11.474 -19.335 1.00 90.44 213 ASP A CA 1
ATOM 1628 C C . ASP A 1 213 ? 7.856 11.419 -17.818 1.00 90.44 213 ASP A C 1
ATOM 1630 O O . ASP A 1 213 ? 6.941 10.733 -17.340 1.00 90.44 213 ASP A O 1
ATOM 1634 N N . GLU A 1 214 ? 8.639 12.168 -17.041 1.00 89.56 214 GLU A N 1
ATOM 1635 C CA . GLU A 1 214 ? 8.445 12.350 -15.598 1.00 89.56 214 GLU A CA 1
ATOM 1636 C C . GLU A 1 214 ? 7.074 12.948 -15.223 1.00 89.56 214 GLU A C 1
ATOM 1638 O O . GLU A 1 214 ? 6.601 12.757 -14.100 1.00 89.56 214 GLU A O 1
ATOM 1643 N N . GLY A 1 215 ? 6.386 13.617 -16.154 1.00 87.25 215 GLY A N 1
ATOM 1644 C CA . GLY A 1 215 ? 5.047 14.181 -15.980 1.00 87.25 215 GLY A CA 1
ATOM 1645 C C . GLY A 1 215 ? 3.972 13.141 -15.643 1.00 87.25 215 GLY A C 1
ATOM 1646 O O . GLY A 1 215 ? 2.938 13.489 -15.067 1.00 87.25 215 GLY A O 1
ATOM 1647 N N . TYR A 1 216 ? 4.226 11.853 -15.907 1.00 88.25 216 TYR A N 1
ATOM 1648 C CA . TYR A 1 216 ? 3.355 10.748 -15.487 1.00 88.25 216 TYR A CA 1
ATOM 1649 C C . TYR A 1 216 ? 3.486 10.374 -13.999 1.00 88.25 216 TYR A C 1
ATOM 1651 O O . TYR A 1 216 ? 2.719 9.530 -13.514 1.00 88.25 216 TYR A O 1
ATOM 1659 N N . ALA A 1 217 ? 4.397 11.015 -13.255 1.00 90.12 217 ALA A N 1
ATOM 1660 C CA . ALA A 1 217 ? 4.584 10.853 -11.812 1.00 90.12 217 ALA A CA 1
ATOM 1661 C C . ALA A 1 217 ? 3.487 11.565 -10.998 1.00 90.12 217 ALA A C 1
ATOM 1663 O O . ALA A 1 217 ? 3.731 12.483 -10.210 1.00 90.12 217 ALA A O 1
ATOM 1664 N N . ILE A 1 218 ? 2.244 11.132 -11.198 1.00 90.19 218 ILE A N 1
ATOM 1665 C CA . ILE A 1 218 ? 1.066 11.610 -10.477 1.00 90.19 218 ILE A CA 1
ATOM 1666 C C . ILE A 1 218 ? 0.588 10.485 -9.568 1.00 90.19 218 ILE A C 1
ATOM 1668 O O . ILE A 1 218 ? 0.030 9.498 -10.040 1.00 90.19 218 ILE A O 1
ATOM 1672 N N . ILE A 1 219 ? 0.757 10.632 -8.255 1.00 91.31 219 ILE A N 1
ATOM 1673 C CA . ILE A 1 219 ? 0.163 9.681 -7.312 1.00 91.31 219 ILE A CA 1
ATOM 1674 C C . ILE A 1 219 ? -1.319 10.029 -7.190 1.00 91.31 219 ILE A C 1
ATOM 1676 O O . ILE A 1 219 ? -1.689 11.040 -6.594 1.00 91.31 219 ILE A O 1
ATOM 1680 N N . SER A 1 220 ? -2.148 9.198 -7.810 1.00 91.06 220 SER A N 1
ATOM 1681 C CA . SER A 1 220 ? -3.611 9.316 -7.827 1.00 91.06 220 SER A CA 1
ATOM 1682 C C . SER A 1 220 ? -4.303 8.415 -6.790 1.00 91.06 220 SER A C 1
ATOM 1684 O O . SER A 1 220 ? -5.467 8.596 -6.437 1.00 91.06 220 SER A O 1
ATOM 1686 N N . GLU A 1 221 ? -3.589 7.394 -6.322 1.00 90.56 221 GLU A N 1
ATOM 1687 C CA . GLU A 1 221 ? -4.128 6.344 -5.467 1.00 90.56 221 GLU A CA 1
ATOM 1688 C C . GLU A 1 221 ? -3.016 5.760 -4.590 1.00 90.56 221 GLU A C 1
ATOM 1690 O O . GLU A 1 221 ? -1.878 5.572 -5.036 1.00 90.56 221 GLU A O 1
ATOM 1695 N N . LEU A 1 222 ? -3.356 5.476 -3.334 1.00 92.62 222 LEU A N 1
ATOM 1696 C CA . LEU A 1 222 ? -2.530 4.724 -2.395 1.00 92.62 222 LEU A CA 1
ATOM 1697 C C . LEU A 1 222 ? -3.252 3.433 -2.019 1.00 92.62 222 LEU A C 1
ATOM 1699 O O . LEU A 1 222 ? -4.450 3.441 -1.733 1.00 92.62 222 LEU A O 1
ATOM 1703 N N . GLY A 1 223 ? -2.510 2.332 -1.974 1.00 93.44 223 GLY A N 1
ATOM 1704 C CA . GLY A 1 223 ? -2.982 1.060 -1.440 1.00 93.44 223 GLY A CA 1
ATOM 1705 C C . GLY A 1 223 ? -2.255 0.746 -0.145 1.00 93.44 223 GLY A C 1
ATOM 1706 O O . GLY A 1 223 ? -1.046 0.520 -0.174 1.00 93.44 223 GLY A O 1
ATOM 1707 N N . LEU A 1 224 ? -2.974 0.703 0.975 1.00 94.44 224 LEU A N 1
ATOM 1708 C CA . LEU A 1 224 ? -2.455 0.182 2.239 1.00 94.44 224 LEU A CA 1
ATOM 1709 C C . LEU A 1 224 ? -2.323 -1.336 2.132 1.00 94.44 224 LEU A C 1
ATOM 1711 O O . LEU A 1 224 ? -3.274 -1.995 1.730 1.00 94.44 224 LEU A O 1
ATOM 1715 N N . VAL A 1 225 ? -1.164 -1.900 2.470 1.00 95.62 225 VAL A N 1
ATOM 1716 C CA . VAL A 1 225 ? -0.855 -3.315 2.238 1.00 95.62 225 VAL A CA 1
ATOM 1717 C C . VAL A 1 225 ? -0.556 -4.047 3.537 1.00 95.62 225 VAL A C 1
ATOM 1719 O O . VAL A 1 225 ? 0.367 -3.728 4.294 1.00 95.62 225 VAL A O 1
ATOM 1722 N N . THR A 1 226 ? -1.333 -5.102 3.749 1.00 94.75 226 THR A N 1
ATOM 1723 C CA . THR A 1 226 ? -1.053 -6.127 4.749 1.00 94.75 226 THR A CA 1
ATOM 1724 C C . THR A 1 226 ? -0.155 -7.188 4.140 1.00 94.75 226 THR A C 1
ATOM 1726 O O . THR A 1 226 ? -0.426 -7.648 3.036 1.00 94.75 226 THR A O 1
ATOM 1729 N N . ALA A 1 227 ? 0.926 -7.557 4.819 1.00 93.38 227 ALA A N 1
ATOM 1730 C CA . ALA A 1 227 ? 1.852 -8.576 4.341 1.00 93.38 227 ALA A CA 1
ATOM 1731 C C . ALA A 1 227 ? 2.536 -9.293 5.509 1.00 93.38 227 ALA A C 1
ATOM 1733 O O . ALA A 1 227 ? 2.485 -8.842 6.656 1.00 93.38 227 ALA A O 1
ATOM 1734 N N . VAL A 1 228 ? 3.183 -10.415 5.203 1.00 90.75 228 VAL A N 1
ATOM 1735 C CA . VAL A 1 228 ? 4.146 -11.069 6.091 1.00 90.75 228 VAL A CA 1
ATOM 1736 C C . VAL A 1 228 ? 5.534 -10.877 5.496 1.00 90.75 228 VAL A C 1
ATOM 1738 O O . VAL A 1 228 ? 5.728 -11.047 4.290 1.00 90.75 228 VAL A O 1
ATOM 1741 N N . LYS A 1 229 ? 6.512 -10.555 6.346 1.00 83.94 229 LYS A N 1
ATOM 1742 C CA . LYS A 1 229 ? 7.923 -10.595 5.960 1.00 83.94 229 LYS A CA 1
ATOM 1743 C C . LYS A 1 229 ? 8.290 -12.042 5.635 1.00 83.94 229 LYS A C 1
ATOM 1745 O O . LYS A 1 229 ? 8.314 -12.896 6.521 1.00 83.94 229 LYS A O 1
ATOM 1750 N N . GLY A 1 230 ? 8.486 -12.315 4.355 1.00 72.56 230 GLY A N 1
ATOM 1751 C CA . GLY A 1 230 ? 8.696 -13.647 3.818 1.00 72.56 230 GLY A CA 1
ATOM 1752 C C . GLY A 1 230 ? 10.119 -14.172 4.018 1.00 72.56 230 GLY A C 1
ATOM 1753 O O . GLY A 1 230 ? 10.952 -13.532 4.680 1.00 72.56 230 GLY A O 1
ATOM 1754 N N . PRO A 1 231 ? 10.394 -15.370 3.468 1.00 69.12 231 PRO A N 1
ATOM 1755 C CA . PRO A 1 231 ? 11.711 -15.987 3.534 1.00 69.12 231 PRO A CA 1
ATOM 1756 C C . PRO A 1 231 ? 12.766 -15.130 2.822 1.00 69.12 231 PRO A C 1
ATOM 1758 O O . PRO A 1 231 ? 12.451 -14.312 1.956 1.00 69.12 231 PRO A O 1
ATOM 1761 N N . LEU A 1 232 ? 14.034 -15.338 3.183 1.00 72.50 232 LEU A N 1
ATOM 1762 C CA . LEU A 1 232 ? 15.157 -14.754 2.454 1.00 72.50 232 LEU A CA 1
ATOM 1763 C C . LEU A 1 232 ? 15.148 -15.278 1.014 1.00 72.50 232 LEU A C 1
ATOM 1765 O O . LEU A 1 232 ? 15.212 -16.487 0.789 1.00 72.50 232 LEU A O 1
ATOM 1769 N N . VAL A 1 233 ? 15.081 -14.366 0.050 1.00 74.88 233 VAL A N 1
ATOM 1770 C CA . VAL A 1 233 ? 15.209 -14.656 -1.376 1.00 74.88 233 VAL A CA 1
ATOM 1771 C C . VAL A 1 233 ? 16.614 -14.260 -1.808 1.00 74.88 233 VAL A C 1
ATOM 1773 O O . VAL A 1 233 ? 17.066 -13.148 -1.533 1.00 74.88 233 VAL A O 1
ATOM 1776 N N . THR A 1 234 ? 17.311 -15.172 -2.483 1.00 75.25 234 THR A N 1
ATOM 1777 C CA . THR A 1 234 ? 18.611 -14.884 -3.096 1.00 75.25 234 THR A CA 1
ATOM 1778 C C . THR A 1 234 ? 18.396 -14.173 -4.425 1.00 75.25 234 THR A C 1
ATOM 1780 O O . THR A 1 234 ? 17.804 -14.738 -5.345 1.00 75.25 234 THR A O 1
ATOM 1783 N N . VAL A 1 235 ? 18.906 -12.951 -4.537 1.00 72.31 235 VAL A N 1
ATOM 1784 C CA . VAL A 1 235 ? 18.912 -12.170 -5.774 1.00 72.31 235 VAL A CA 1
ATOM 1785 C C . VAL A 1 235 ? 20.201 -12.473 -6.528 1.00 72.31 235 VAL A C 1
ATOM 1787 O O . VAL A 1 235 ? 21.283 -12.202 -6.005 1.00 72.31 235 VAL A O 1
ATOM 1790 N N . PRO A 1 236 ? 20.130 -13.036 -7.744 1.00 64.31 236 PRO A N 1
ATOM 1791 C CA . PRO A 1 236 ? 21.307 -13.179 -8.583 1.00 64.31 236 PRO A CA 1
ATOM 1792 C C . PRO A 1 236 ? 21.715 -11.800 -9.116 1.00 64.31 236 PRO A C 1
ATOM 1794 O O . PRO A 1 236 ? 20.930 -11.141 -9.795 1.00 64.31 236 PRO A O 1
ATOM 1797 N N . VAL A 1 237 ? 22.945 -11.371 -8.832 1.00 63.69 237 VAL A N 1
ATOM 1798 C CA . VAL A 1 237 ? 23.526 -10.169 -9.446 1.00 63.69 237 VAL A CA 1
ATOM 1799 C C . VAL A 1 237 ? 24.248 -10.597 -10.723 1.00 63.69 237 VAL A C 1
ATOM 1801 O O . VAL A 1 237 ? 25.069 -11.520 -10.707 1.00 63.69 237 VAL A O 1
ATOM 1804 N N . SER A 1 238 ? 23.937 -9.968 -11.856 1.00 54.09 238 SER A N 1
ATOM 1805 C CA . SER A 1 238 ? 24.632 -10.242 -13.115 1.00 54.09 238 SER A CA 1
ATOM 1806 C C . SER A 1 238 ? 26.050 -9.664 -13.072 1.00 54.09 238 SER A C 1
ATOM 1808 O O . SER A 1 238 ? 26.205 -8.449 -13.019 1.00 54.09 238 SER A O 1
ATOM 1810 N N . GLY A 1 239 ? 27.079 -10.520 -13.132 1.00 55.25 239 GLY A N 1
ATOM 1811 C CA . GLY A 1 239 ? 28.452 -10.099 -13.457 1.00 55.25 239 GLY A CA 1
ATOM 1812 C C . GLY A 1 239 ? 29.574 -10.598 -12.543 1.00 55.25 239 GLY A C 1
ATOM 1813 O O . GLY A 1 239 ? 30.708 -10.685 -13.005 1.00 55.25 239 GLY A O 1
ATOM 1814 N N . SER A 1 240 ? 29.311 -10.993 -11.294 1.00 46.53 240 SER A N 1
ATOM 1815 C CA . SER A 1 240 ? 30.384 -11.485 -10.411 1.00 46.53 240 SER A CA 1
ATOM 1816 C C . SER A 1 240 ? 29.866 -12.278 -9.209 1.00 46.53 240 SER A C 1
ATOM 1818 O O . SER A 1 240 ? 29.736 -11.723 -8.127 1.00 46.53 240 SER A O 1
ATOM 1820 N N . GLY A 1 241 ? 29.592 -13.575 -9.392 1.00 48.50 241 GLY A N 1
ATOM 1821 C CA . GLY A 1 241 ? 29.709 -14.642 -8.374 1.00 48.50 241 GLY A CA 1
ATOM 1822 C C . GLY A 1 241 ? 29.043 -14.506 -6.992 1.00 48.50 241 GLY A C 1
ATOM 1823 O O . GLY A 1 241 ? 29.220 -15.404 -6.175 1.00 48.50 241 GLY A O 1
ATOM 1824 N N . GLY A 1 242 ? 28.291 -13.448 -6.704 1.00 58.03 242 GLY A N 1
ATOM 1825 C CA . GLY A 1 242 ? 27.694 -13.183 -5.402 1.00 58.03 242 GLY A CA 1
ATOM 1826 C C . GLY A 1 242 ? 26.287 -12.641 -5.579 1.00 58.03 242 GLY A C 1
ATOM 1827 O O . GLY A 1 242 ? 26.102 -11.547 -6.101 1.00 58.03 242 GLY A O 1
ATOM 1828 N N . GLY A 1 243 ? 25.298 -13.429 -5.168 1.00 69.44 243 GLY A N 1
ATOM 1829 C CA . GLY A 1 243 ? 23.954 -12.929 -4.915 1.00 69.44 243 GLY A CA 1
ATOM 1830 C C . GLY A 1 243 ? 23.878 -12.316 -3.521 1.00 69.44 243 GLY A C 1
ATOM 1831 O O . GLY A 1 243 ? 24.594 -12.759 -2.622 1.00 69.44 243 GLY A O 1
ATOM 1832 N N . TYR A 1 244 ? 23.008 -11.330 -3.320 1.00 79.81 244 TYR A N 1
ATOM 1833 C CA . TYR A 1 244 ? 22.633 -10.907 -1.971 1.00 79.81 244 TYR A CA 1
ATOM 1834 C C . TYR A 1 244 ? 21.274 -11.504 -1.611 1.00 79.81 244 TYR A C 1
ATOM 1836 O O . TYR A 1 244 ? 20.458 -11.815 -2.478 1.00 79.81 244 TYR A O 1
ATOM 1844 N N . THR A 1 245 ? 21.034 -11.702 -0.321 1.00 80.62 245 THR A N 1
ATOM 1845 C CA . THR A 1 245 ? 19.733 -12.146 0.175 1.00 80.62 245 THR A CA 1
ATOM 1846 C C . THR A 1 245 ? 18.967 -10.960 0.731 1.00 80.62 245 THR A C 1
ATOM 1848 O O . THR A 1 245 ? 19.527 -10.192 1.514 1.00 80.62 245 THR A O 1
ATOM 1851 N N . TYR A 1 246 ? 17.689 -10.845 0.391 1.00 80.94 246 TYR A N 1
ATOM 1852 C CA . TYR A 1 246 ? 16.770 -9.894 1.018 1.00 80.94 246 TYR A CA 1
ATOM 1853 C C . TYR A 1 246 ? 15.483 -10.606 1.424 1.00 80.94 246 TYR A C 1
ATOM 1855 O O . TYR A 1 246 ? 15.164 -11.685 0.926 1.00 80.94 246 TYR A O 1
ATOM 1863 N N . ASN A 1 247 ? 14.748 -10.017 2.359 1.00 82.12 247 ASN A N 1
ATOM 1864 C CA . ASN A 1 247 ? 13.431 -10.514 2.727 1.00 82.12 247 ASN A CA 1
ATOM 1865 C C . ASN A 1 247 ? 12.398 -9.946 1.758 1.00 82.12 247 ASN A C 1
ATOM 1867 O O . ASN A 1 247 ? 12.110 -8.754 1.807 1.00 82.12 247 ASN A O 1
ATOM 1871 N N . GLU A 1 248 ? 11.820 -10.803 0.924 1.00 88.00 248 GLU A N 1
ATOM 1872 C CA . GLU A 1 248 ? 10.661 -10.432 0.115 1.00 88.00 248 GLU A CA 1
ATOM 1873 C C . GLU A 1 248 ? 9.378 -10.540 0.946 1.00 88.00 248 GLU A C 1
ATOM 1875 O O . GLU A 1 248 ? 9.306 -11.299 1.913 1.00 88.00 248 GLU A O 1
ATOM 1880 N N . ILE A 1 249 ? 8.350 -9.788 0.575 1.00 91.12 249 ILE A N 1
ATOM 1881 C CA . ILE A 1 249 ? 7.041 -9.852 1.214 1.00 91.12 249 ILE A CA 1
ATOM 1882 C C . ILE A 1 249 ? 6.171 -10.936 0.574 1.00 91.12 249 ILE A C 1
ATOM 1884 O O . ILE A 1 249 ? 6.182 -11.137 -0.640 1.00 91.12 249 ILE A O 1
ATOM 1888 N N . ILE A 1 250 ? 5.398 -11.641 1.398 1.00 91.12 250 ILE A N 1
ATOM 1889 C CA . ILE A 1 250 ? 4.466 -12.688 0.959 1.00 91.12 250 ILE A CA 1
ATOM 1890 C C . ILE A 1 250 ? 3.063 -12.434 1.511 1.00 91.12 250 ILE A C 1
ATOM 1892 O O . ILE A 1 250 ? 2.890 -11.800 2.557 1.00 91.12 250 ILE A O 1
ATOM 1896 N N . GLY A 1 251 ? 2.052 -12.945 0.804 1.00 89.81 251 GLY A N 1
ATOM 1897 C CA . GLY A 1 251 ? 0.646 -12.769 1.171 1.00 89.81 251 GLY A CA 1
ATOM 1898 C C . GLY A 1 251 ? 0.193 -11.310 1.180 1.00 89.81 251 GLY A C 1
ATOM 1899 O O . GLY A 1 251 ? -0.662 -10.945 1.980 1.00 89.81 251 GLY A O 1
ATOM 1900 N N . SER A 1 252 ? 0.786 -10.474 0.330 1.00 94.25 252 SER A N 1
ATOM 1901 C CA . SER A 1 252 ? 0.524 -9.042 0.275 1.00 94.25 252 SER A CA 1
ATOM 1902 C C . SER A 1 252 ? -0.873 -8.754 -0.268 1.00 94.25 252 SER A C 1
ATOM 1904 O O . SER A 1 252 ? -1.118 -8.960 -1.455 1.00 94.25 252 SER A O 1
ATOM 1906 N N . GLN A 1 253 ? -1.778 -8.254 0.571 1.00 94.81 253 GLN A N 1
ATOM 1907 C CA . GLN A 1 253 ? -3.138 -7.855 0.193 1.00 94.81 253 GLN A CA 1
ATOM 1908 C C . GLN A 1 253 ? -3.382 -6.382 0.503 1.00 94.81 253 GLN A C 1
ATOM 1910 O O . GLN A 1 253 ? -2.987 -5.896 1.567 1.00 94.81 253 GLN A O 1
ATOM 1915 N N . ILE A 1 254 ? -4.081 -5.687 -0.396 1.00 95.25 254 ILE A N 1
ATOM 1916 C CA . ILE A 1 254 ? -4.522 -4.316 -0.139 1.00 95.25 254 ILE A CA 1
ATOM 1917 C C . ILE A 1 254 ? -5.650 -4.342 0.896 1.00 95.25 254 ILE A C 1
ATOM 1919 O O . ILE A 1 254 ? -6.675 -4.990 0.683 1.00 95.25 254 ILE A O 1
ATOM 1923 N N . SER A 1 255 ? -5.473 -3.635 2.010 1.00 93.88 255 SER A N 1
ATOM 1924 C CA . SER A 1 255 ? -6.473 -3.488 3.069 1.00 93.88 255 SER A CA 1
ATOM 1925 C C . SER A 1 255 ? -7.416 -2.309 2.832 1.00 93.88 255 SER A C 1
ATOM 1927 O O . SER A 1 255 ? -8.603 -2.384 3.160 1.00 93.88 255 SER A O 1
ATOM 1929 N N . ALA A 1 256 ? -6.907 -1.223 2.254 1.00 91.56 256 ALA A N 1
ATOM 1930 C CA . ALA A 1 256 ? -7.695 -0.055 1.900 1.00 91.56 256 ALA A CA 1
ATOM 1931 C C . ALA A 1 256 ? -7.071 0.716 0.736 1.00 91.56 256 ALA A C 1
ATOM 1933 O O . ALA A 1 256 ? -5.847 0.807 0.619 1.00 91.56 256 ALA A O 1
ATOM 1934 N N . PHE A 1 257 ? -7.940 1.303 -0.078 1.00 90.62 257 PHE A N 1
ATOM 1935 C CA . PHE A 1 257 ? -7.596 2.254 -1.122 1.00 90.62 257 PHE A CA 1
ATOM 1936 C C . PHE A 1 257 ? -7.854 3.673 -0.643 1.00 90.62 257 PHE A C 1
ATOM 1938 O O . PHE A 1 257 ? -8.866 3.927 0.011 1.00 90.62 257 PHE A O 1
ATOM 1945 N N . ILE A 1 258 ? -6.974 4.594 -1.010 1.00 88.06 258 ILE A N 1
ATOM 1946 C CA . ILE A 1 258 ? -7.088 6.011 -0.677 1.00 88.06 258 ILE A CA 1
ATOM 1947 C C . ILE A 1 258 ? -6.899 6.797 -1.965 1.00 88.06 258 ILE A C 1
ATOM 1949 O O . ILE A 1 258 ? -5.837 6.730 -2.584 1.00 88.06 258 ILE A O 1
ATOM 1953 N N . SER A 1 259 ? -7.928 7.533 -2.378 1.00 84.69 259 SER A N 1
ATOM 1954 C CA . SER A 1 259 ? -7.818 8.460 -3.506 1.00 84.69 259 SER A CA 1
ATOM 1955 C C . SER A 1 259 ? -7.073 9.720 -3.064 1.00 84.69 259 SER A C 1
ATOM 1957 O O . SER A 1 259 ? -7.460 10.353 -2.082 1.00 84.69 259 SER A O 1
ATOM 1959 N N . THR A 1 260 ? -6.024 10.098 -3.790 1.00 84.19 260 THR A N 1
ATOM 1960 C CA . THR A 1 260 ? -5.205 11.284 -3.497 1.00 84.19 260 THR A CA 1
ATOM 1961 C C . THR A 1 260 ? -4.752 11.952 -4.789 1.00 84.19 260 THR A C 1
ATOM 1963 O O . THR A 1 260 ? -4.746 11.303 -5.818 1.00 84.19 260 THR A O 1
ATOM 1966 N N . PHE A 1 261 ? -4.362 13.228 -4.778 1.00 82.12 261 PHE A N 1
ATOM 1967 C CA . PHE A 1 261 ? -3.806 13.899 -5.958 1.00 82.12 261 PHE A CA 1
ATOM 1968 C C . PHE A 1 261 ? -2.468 14.558 -5.638 1.00 82.12 261 PHE A C 1
ATOM 1970 O O . PHE A 1 261 ? -2.427 15.718 -5.227 1.00 82.12 261 PHE A O 1
ATOM 1977 N N . TYR A 1 262 ? -1.369 13.838 -5.866 1.00 82.12 262 TYR A N 1
ATOM 1978 C CA . TYR A 1 262 ? -0.019 14.379 -5.709 1.00 82.12 262 TYR A CA 1
ATOM 1979 C C . TYR A 1 262 ? 0.716 14.399 -7.052 1.00 82.12 262 TYR A C 1
ATOM 1981 O O . TYR A 1 262 ? 1.339 13.402 -7.428 1.00 82.12 262 TYR A O 1
ATOM 1989 N N . PRO A 1 263 ? 0.656 15.518 -7.798 1.00 77.44 263 PRO A N 1
ATOM 1990 C CA . PRO A 1 263 ? 1.481 15.696 -8.981 1.00 77.44 263 PRO A CA 1
ATOM 1991 C C . PRO A 1 263 ? 2.915 16.025 -8.546 1.00 77.44 263 PRO A C 1
ATOM 1993 O O . PRO A 1 263 ? 3.215 17.154 -8.146 1.00 77.44 263 PRO A O 1
ATOM 1996 N N . LEU A 1 264 ? 3.808 15.034 -8.604 1.00 78.25 264 LEU A N 1
ATOM 1997 C CA . LEU A 1 264 ? 5.165 15.169 -8.066 1.00 78.25 264 LEU A CA 1
ATOM 1998 C C . LEU A 1 264 ? 6.009 16.182 -8.844 1.00 78.25 264 LEU A C 1
ATOM 2000 O O . LEU A 1 264 ? 6.878 16.808 -8.256 1.00 78.25 264 LEU A O 1
ATOM 2004 N N 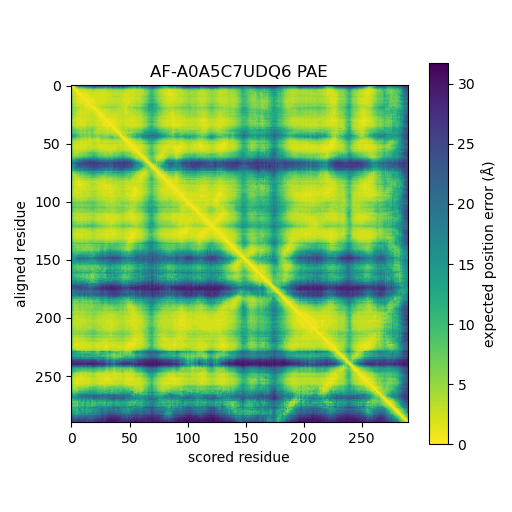. MET A 1 265 ? 5.697 16.430 -10.118 1.00 67.19 265 MET A N 1
ATOM 2005 C CA . MET A 1 265 ? 6.362 17.460 -10.927 1.00 67.19 265 MET A CA 1
ATOM 2006 C C . MET A 1 265 ? 6.266 18.869 -10.308 1.00 67.19 265 MET A C 1
ATOM 2008 O O . MET A 1 265 ? 7.196 19.664 -10.426 1.00 67.19 265 MET A O 1
ATOM 2012 N N . PHE A 1 266 ? 5.160 19.180 -9.622 1.00 68.25 266 PHE A N 1
ATOM 2013 C CA . PHE A 1 266 ? 4.929 20.499 -9.019 1.00 68.25 266 PHE A CA 1
ATOM 2014 C C . PHE A 1 266 ? 5.193 20.532 -7.512 1.00 68.25 266 PHE A C 1
ATOM 2016 O O . PHE A 1 266 ? 5.282 21.616 -6.935 1.00 68.25 266 PHE A O 1
ATOM 2023 N N . ASN A 1 267 ? 5.307 19.370 -6.863 1.00 64.31 267 ASN A N 1
ATOM 2024 C CA . ASN A 1 267 ? 5.427 19.275 -5.414 1.00 64.31 267 ASN A CA 1
ATOM 2025 C C . ASN A 1 267 ? 6.596 18.369 -4.996 1.00 64.31 267 ASN A C 1
ATOM 2027 O O . ASN A 1 267 ? 6.426 17.185 -4.701 1.00 64.31 267 ASN A O 1
ATOM 2031 N N . ASN A 1 268 ? 7.788 18.974 -4.970 1.00 60.06 268 ASN A N 1
ATOM 2032 C CA . ASN A 1 268 ? 9.067 18.310 -4.700 1.00 60.06 268 ASN A CA 1
ATOM 2033 C C . ASN A 1 268 ? 9.496 18.331 -3.219 1.00 60.06 268 ASN A C 1
ATOM 2035 O O . ASN A 1 268 ? 10.449 17.648 -2.856 1.00 60.06 268 ASN A O 1
ATOM 2039 N N . ASN A 1 269 ? 8.816 19.081 -2.344 1.00 61.97 269 ASN A N 1
ATOM 2040 C CA . ASN A 1 269 ? 9.267 19.295 -0.957 1.00 61.97 269 ASN A CA 1
ATOM 2041 C C . ASN A 1 269 ? 8.848 18.183 0.024 1.00 61.97 269 ASN A C 1
ATOM 2043 O O . ASN A 1 269 ? 8.980 18.343 1.237 1.00 61.97 269 ASN A O 1
ATOM 2047 N N . GLY A 1 270 ? 8.376 17.051 -0.500 1.00 56.41 270 GLY A N 1
ATOM 2048 C CA . GLY A 1 270 ? 7.796 15.964 0.277 1.00 56.41 270 GLY A CA 1
ATOM 2049 C C . GLY A 1 270 ? 6.305 16.172 0.539 1.00 56.41 270 GLY A C 1
ATOM 2050 O O . GLY A 1 270 ? 5.812 17.294 0.635 1.00 56.41 270 GLY A O 1
ATOM 2051 N N . ASN A 1 271 ? 5.575 15.064 0.621 1.00 60.47 271 ASN A N 1
ATOM 2052 C CA . ASN A 1 271 ? 4.133 15.048 0.859 1.00 60.47 271 ASN A CA 1
ATOM 2053 C C . ASN A 1 271 ? 3.835 14.183 2.076 1.00 60.47 271 ASN A C 1
ATOM 2055 O O . ASN A 1 271 ? 4.443 13.121 2.215 1.00 60.47 271 ASN A O 1
ATOM 2059 N N . SER A 1 272 ? 2.902 14.621 2.923 1.00 62.28 272 SER A N 1
ATOM 2060 C CA . SER A 1 272 ? 2.404 13.834 4.047 1.00 62.28 272 SER A CA 1
ATOM 2061 C C . SER A 1 272 ? 0.886 13.656 3.992 1.00 62.28 272 SER A C 1
ATOM 2063 O O . SER A 1 272 ? 0.140 14.580 3.668 1.00 62.28 272 SER A O 1
ATOM 2065 N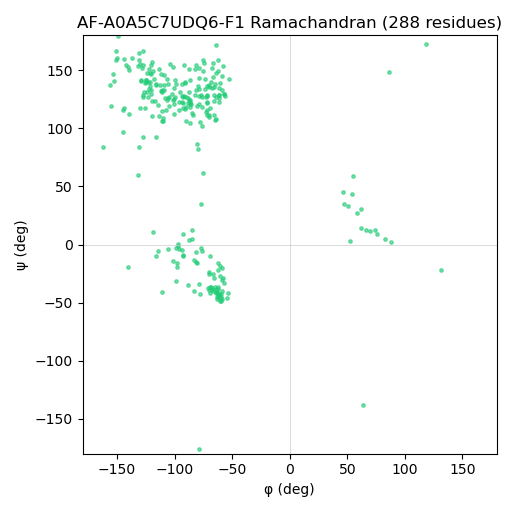 N . THR A 1 273 ? 0.432 12.452 4.326 1.00 61.84 273 THR A N 1
ATOM 2066 C CA . THR A 1 273 ? -0.982 12.097 4.489 1.00 61.84 273 THR A CA 1
ATOM 2067 C C . THR A 1 273 ? -1.144 11.449 5.856 1.00 61.84 273 THR A C 1
ATOM 2069 O O . THR A 1 273 ? -0.392 10.532 6.183 1.00 61.84 273 THR A O 1
ATOM 2072 N N . VAL A 1 274 ? -2.099 11.915 6.662 1.00 66.31 274 VAL A N 1
ATOM 2073 C CA . VAL A 1 274 ? -2.410 11.312 7.966 1.00 66.31 274 VAL A CA 1
ATOM 2074 C C . VAL A 1 274 ? -3.637 10.436 7.801 1.00 66.31 274 VAL A C 1
ATOM 2076 O O . VAL A 1 274 ? -4.692 10.930 7.427 1.00 66.31 274 VAL A O 1
ATOM 2079 N N . ILE A 1 275 ? -3.501 9.150 8.103 1.00 60.22 275 ILE A N 1
ATOM 2080 C CA . ILE A 1 275 ? -4.574 8.168 7.976 1.00 60.22 275 ILE A CA 1
ATOM 2081 C C . ILE A 1 275 ? -4.827 7.559 9.346 1.00 60.22 275 ILE A C 1
ATOM 2083 O O . ILE A 1 275 ? -3.898 7.090 10.003 1.00 60.22 275 ILE A O 1
ATOM 2087 N N . ASP A 1 276 ? -6.088 7.531 9.764 1.00 66.31 276 ASP A N 1
ATOM 2088 C CA . ASP A 1 276 ? -6.506 6.786 10.946 1.00 66.31 276 ASP A CA 1
ATOM 2089 C C . ASP A 1 276 ? -6.955 5.378 10.538 1.00 66.31 276 ASP A C 1
ATOM 2091 O O . ASP A 1 276 ? -7.902 5.202 9.765 1.00 66.31 276 ASP A O 1
ATOM 2095 N N . VAL A 1 277 ? -6.248 4.359 11.030 1.00 66.88 277 VAL A N 1
ATOM 2096 C CA . VAL A 1 277 ? -6.568 2.946 10.756 1.00 66.88 277 VAL A CA 1
ATOM 2097 C C . VAL A 1 277 ? -7.472 2.319 11.822 1.00 66.88 277 VAL A C 1
ATOM 2099 O O . VAL A 1 277 ? -7.706 1.110 11.804 1.00 66.88 277 VAL A O 1
ATOM 2102 N N . GLY A 1 278 ? -7.993 3.144 12.726 1.00 51.84 278 GLY A N 1
ATOM 2103 C CA . GLY A 1 278 ? -8.907 2.791 13.795 1.00 51.84 278 GLY A CA 1
ATOM 2104 C C . GLY A 1 278 ? -10.294 2.273 13.383 1.00 51.84 278 GLY A C 1
ATOM 2105 O O . GLY A 1 278 ? -10.695 2.315 12.212 1.00 51.84 278 GLY A O 1
ATOM 2106 N N . CYS A 1 279 ? -11.049 1.791 14.375 1.00 56.94 279 CYS A N 1
ATOM 2107 C CA . CYS A 1 279 ? -12.457 1.397 14.265 1.00 56.94 279 CYS A CA 1
ATOM 2108 C C . CYS A 1 279 ? -13.321 2.210 15.243 1.00 56.94 279 CYS A C 1
ATOM 2110 O O . CYS A 1 279 ? -12.863 2.577 16.319 1.00 56.94 279 CYS A O 1
ATOM 2112 N N . A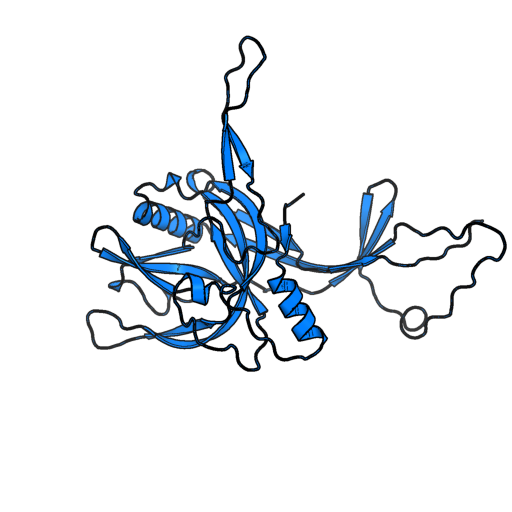LA A 1 280 ? -14.568 2.506 14.877 1.00 47.50 280 ALA A N 1
ATOM 2113 C CA . ALA A 1 280 ? -15.498 3.262 15.715 1.00 47.50 280 ALA A CA 1
ATOM 2114 C C . ALA A 1 280 ? -16.758 2.439 15.985 1.00 47.50 280 ALA A C 1
ATOM 2116 O O . ALA A 1 280 ? -17.295 1.825 15.065 1.00 47.50 280 ALA A O 1
ATOM 2117 N N . GLU A 1 281 ? -17.217 2.458 17.233 1.00 46.97 281 GLU A N 1
ATOM 2118 C CA . GLU A 1 281 ? -18.391 1.748 17.732 1.00 46.97 281 GLU A CA 1
ATOM 2119 C C . GLU A 1 281 ? -19.336 2.744 18.434 1.00 46.97 281 GLU A C 1
ATOM 2121 O O . GLU A 1 281 ? -18.890 3.544 19.267 1.00 46.97 281 GLU A O 1
ATOM 2126 N N . PRO A 1 282 ? -20.645 2.740 18.125 1.00 42.09 282 PRO A N 1
ATOM 2127 C CA . PRO A 1 282 ? -21.601 3.627 18.783 1.00 42.09 282 PRO A CA 1
ATOM 2128 C C . PRO A 1 282 ? -21.785 3.245 20.261 1.00 42.09 282 PRO A C 1
ATOM 2130 O O . PRO A 1 282 ? -21.878 2.062 20.593 1.00 42.09 282 PRO A O 1
ATOM 2133 N N . LEU A 1 283 ? -21.882 4.238 21.153 1.00 45.22 283 LEU A N 1
ATOM 2134 C CA . LEU A 1 283 ? -22.184 4.007 22.567 1.00 45.22 283 LEU A CA 1
ATOM 2135 C C . LEU A 1 283 ? -23.695 4.057 22.806 1.00 45.22 283 LEU A C 1
ATOM 2137 O O . LEU A 1 283 ? -24.399 4.929 22.300 1.00 45.22 283 LEU A O 1
ATOM 2141 N N . LEU A 1 284 ? -24.193 3.147 23.643 1.00 43.12 284 LEU A N 1
ATOM 2142 C CA . LEU A 1 284 ? -25.529 3.261 24.218 1.00 43.12 284 LEU A CA 1
ATOM 2143 C C . LEU A 1 284 ? -25.425 4.037 25.535 1.00 43.12 284 LEU A C 1
ATOM 2145 O O . LEU A 1 284 ? -24.975 3.491 26.538 1.00 43.12 284 LEU A O 1
ATOM 2149 N N . SER A 1 285 ? -25.863 5.293 25.536 1.00 43.84 285 SER A N 1
ATOM 2150 C CA . SER A 1 285 ? -25.946 6.129 26.738 1.00 43.84 285 SER A CA 1
ATOM 2151 C C . SER A 1 285 ? -27.407 6.497 26.988 1.00 43.84 285 SER A C 1
ATOM 2153 O O . SER A 1 285 ? -28.086 7.018 26.100 1.00 43.84 285 SER A O 1
ATOM 2155 N N . LEU A 1 286 ? -27.908 6.160 28.179 1.00 42.66 286 LEU A N 1
ATOM 2156 C CA . LEU A 1 286 ? -29.274 6.432 28.627 1.00 42.66 286 LEU A CA 1
ATOM 2157 C C . LEU A 1 286 ? -29.201 7.504 29.715 1.00 42.66 286 LEU A C 1
ATOM 2159 O O . LEU A 1 286 ? -28.784 7.220 30.836 1.00 42.66 286 LEU A O 1
ATOM 2163 N N . THR A 1 287 ? -29.597 8.734 29.399 1.00 43.72 287 THR A N 1
ATOM 2164 C CA . THR A 1 287 ? -29.764 9.800 30.399 1.00 43.72 287 THR A CA 1
ATOM 2165 C C . THR A 1 287 ? -31.246 10.105 30.584 1.00 43.72 287 THR A C 1
ATOM 2167 O O . THR A 1 287 ? -31.993 10.249 29.615 1.00 43.72 287 THR A O 1
ATOM 2170 N N . ASN A 1 288 ? -31.690 10.187 31.842 1.00 35.03 288 ASN A N 1
ATOM 2171 C CA . ASN A 1 288 ? -33.043 10.635 32.166 1.00 35.03 288 ASN A CA 1
ATOM 2172 C C . ASN A 1 288 ? -33.132 12.147 31.925 1.00 35.03 288 ASN A C 1
ATOM 2174 O O . ASN A 1 288 ? -32.315 12.905 32.449 1.00 35.03 288 ASN A O 1
ATOM 2178 N N . ALA A 1 289 ? -34.118 12.573 31.136 1.00 35.97 289 ALA A N 1
ATOM 2179 C CA . ALA A 1 289 ? -34.450 13.986 30.995 1.00 35.97 289 ALA A CA 1
ATOM 2180 C C . ALA A 1 289 ? -34.937 14.560 32.348 1.00 35.97 289 ALA A C 1
ATOM 2182 O O . ALA A 1 289 ? -35.534 13.807 33.126 1.00 35.97 289 ALA A O 1
ATOM 2183 N N . PRO A 1 290 ? -34.668 15.848 32.641 1.00 39.41 290 PRO A N 1
ATOM 2184 C CA . PRO A 1 290 ? -35.153 16.520 33.848 1.00 39.41 290 PRO A CA 1
ATOM 2185 C C . PRO A 1 290 ? -36.683 16.594 33.931 1.00 39.41 290 PRO A C 1
ATOM 2187 O O . PRO A 1 290 ? -37.344 16.637 32.866 1.00 39.41 290 PRO A O 1
#

Mean predicted aligned error: 9.92 Å

Radius of gyration: 23.76 Å; Cα contacts (8 Å, |Δi|>4): 595; chains: 1; bounding box: 73×54×62 Å

Secondary structure (DSSP, 8-state):
---EEE-HHHHHHHHHHHHTPPP-PPTT--HHHHHTSSTT---TTPPPEEEEEEEES-SEEEEE----STT----EEEEEPPPPTT--S-SSEE-SEEEETTT--TTTTTTEEEEEEEEETTEEEEEEEEEE---TT---EEEEEEEETTEEEEEE----IIIIISPPPP---SSSPPEEPSEEEEEE-EEEEEE-HHHHHHHHHHHHHHHS-GGG-EEEEEEEEEEEEEEEEEEPPTTSS-PEEEEEEEEEEEEEEEEEEEETTT--S-EEEEEE--EEEE---EE---

Sequence (290 aa):
MENITRTIYSSHLQTSLLTGLPFVAPANSTLNQKFDIQASVLVGNNFPKLQYFTIGNGGHRFIMGTSTAPGQPALPKPEPIQHRTTDAALFNHIPFKILELNEDTSAESVGYGLRVVRTFDNRPYVCYYAKELNWQNVAVELETQVTDNGVTTSSPFVPTVADNLNPTPPALANTGTNVTTGESTSVSAKLTITLTPQECDNIKHACEVIYGDEGYAIISELGLVTAVKGPLVTVPVSGSGGGYTYNEIIGSQISAFISTFYPLMFNNNGNSTVIDVGCAEPLLSLTNAP

pLDDT: mean 81.1, std 14.21, range [35.03, 96.75]

Nearest PDB structures (foldseek):
  5uvr-assembly1_A  TM=1.735E-01  e=2.814E+00  Pseudomonas aeruginosa